Protein AF-A0A1U7VWC2-F1 (afdb_monomer)

InterPro domains:
  IPR002048 EF-hand domain [PF13202] (93-113)
  IPR002048 EF-hand domain [PS50222] (86-121)
  IPR002048 EF-hand domain [PS50222] (161-196)
  IPR011992 EF-hand domain pair [SSF47473] (73-235)
  IPR018247 EF-Hand 1, calcium-binding site [PS00018] (99-111)
  IPR039865 Serine/threonine-protein phosphatase 2A regulatory subunit B'' subunit gamma [PTHR12085] (68-259)

Organism: Nicotiana sylvestris (NCBI:txid4096)

Solvent-accessible surface area (backbone atoms only — not comparable to full-atom values): 16943 Å² total; per-residue (Å²): 134,83,81,75,85,73,76,78,65,89,74,91,74,65,84,92,74,69,75,89,79,77,92,75,80,82,84,83,82,88,77,78,84,82,66,78,86,63,95,61,88,83,90,66,90,72,84,86,79,83,81,73,76,91,70,66,86,71,93,70,92,78,81,81,84,75,89,74,78,89,66,98,67,53,75,66,59,43,63,69,31,67,88,32,68,65,34,51,48,52,55,51,51,52,51,58,70,40,29,80,84,68,78,74,42,35,43,70,76,33,57,48,55,48,81,82,40,40,53,24,68,71,45,57,56,25,43,48,69,74,64,35,64,76,73,94,76,65,100,60,94,72,63,52,35,40,66,70,52,49,49,55,50,53,51,22,66,77,34,24,77,40,72,67,16,35,53,57,51,45,58,38,63,24,82,79,73,73,70,45,36,38,71,68,49,52,53,59,40,34,51,49,25,49,52,51,38,46,74,72,70,51,78,92,76,63,66,69,57,56,50,51,50,50,47,68,59,39,59,37,93,44,92,73,40,43,35,66,67,30,32,68,70,42,79,44,32,27,58,55,51,30,38,43,34,20,37,61,41,31,48,55,62,74,46,39,71,59,54,55,50,62,72,66,56,74,82,77,86,126

Nearest PDB structures (foldseek):
  4i5n-assembly1_B  TM=8.932E-01  e=9.538E-12  Homo sapiens
  4i5k-assembly2_B  TM=8.973E-01  e=1.542E-11  Homo sapiens
  4i5l-assembly2_E  TM=8.912E-01  e=5.269E-11  Homo sapiens
  4mew-assembly1_A  TM=8.463E-01  e=4.256E-11  Homo sapiens
  5x9a-assembly1_B  TM=6.027E-01  e=4.064E-03  Ciona intestinalis

Radius of gyration: 23.2 Å; Cα contacts (8 Å, |Δi|>4): 234; chains: 1; bounding box: 50×66×68 Å

Secondary structure (DSSP, 8-state):
--------------GGG-----S-S-----S-GGGTTS------------TTGGG--S----------------HHHHHH-TTSHHHHHHHHHHHHHH-SS-SSSB-HHHHTTGGGGTB-HHHHHHHHHHTSPPPSS-------B-HHHHHHHHHHHHTTTSHHHHHHHHHHH-TTSSSEE-HHHHHHHHHHHHHHHHHTTPPP--HHHHHHHHHHHH--SBTTBEEHHHHHHSS-HHHHHHHHHBHHHHHHHHTHHHHHHHHHS-----

Structure (mmCIF, N/CA/C/O backbone):
data_AF-A0A1U7VWC2-F1
#
_entry.id   AF-A0A1U7VWC2-F1
#
loop_
_atom_site.group_PDB
_atom_site.id
_atom_site.type_symbol
_atom_site.label_atom_id
_atom_site.label_alt_id
_atom_site.label_comp_id
_atom_site.label_asym_id
_atom_site.label_entity_id
_atom_site.label_seq_id
_atom_site.pdbx_PDB_ins_code
_atom_site.Cartn_x
_atom_site.Cartn_y
_atom_site.Cartn_z
_atom_site.occupancy
_atom_site.B_iso_or_equiv
_atom_site.auth_seq_id
_atom_site.auth_comp_id
_atom_site.auth_asym_id
_atom_site.auth_atom_id
_atom_site.pdbx_PDB_model_num
ATOM 1 N N . MET A 1 1 ? -11.200 -17.958 -10.905 1.00 25.53 1 MET A N 1
ATOM 2 C CA . MET A 1 1 ? -12.122 -16.968 -11.490 1.00 25.53 1 MET A CA 1
ATOM 3 C C . MET A 1 1 ? -11.235 -15.997 -12.240 1.00 25.53 1 MET A C 1
ATOM 5 O O . MET A 1 1 ? -10.537 -15.218 -11.612 1.00 25.53 1 MET A O 1
ATOM 9 N N . THR A 1 2 ? -11.073 -16.219 -13.541 1.00 22.25 2 THR A N 1
ATOM 10 C CA . THR A 1 2 ? -10.153 -15.445 -14.381 1.00 22.25 2 THR A CA 1
ATOM 11 C C . THR A 1 2 ? -10.863 -14.146 -14.722 1.00 22.25 2 THR A C 1
ATOM 13 O O . THR A 1 2 ? -11.855 -14.181 -15.446 1.00 22.25 2 THR A O 1
ATOM 16 N N . PHE A 1 3 ? -10.419 -13.031 -14.153 1.00 23.12 3 PHE A N 1
ATOM 17 C CA . PHE A 1 3 ? -10.833 -11.728 -14.649 1.00 23.12 3 PHE A CA 1
ATOM 18 C C . PHE A 1 3 ? -10.146 -11.543 -16.001 1.00 23.12 3 PHE A C 1
ATOM 20 O O . PHE A 1 3 ? -8.923 -11.552 -16.091 1.00 23.12 3 PHE A O 1
ATOM 27 N N . PHE A 1 4 ? -10.944 -11.516 -17.064 1.00 24.11 4 PHE A N 1
ATOM 28 C CA . PHE A 1 4 ? -10.522 -10.932 -18.325 1.00 24.11 4 PHE A CA 1
ATOM 29 C C . PHE A 1 4 ? -10.750 -9.436 -18.166 1.00 24.11 4 PHE A C 1
ATOM 31 O O . PHE A 1 4 ? -11.906 -9.011 -18.135 1.00 24.11 4 PHE A O 1
ATOM 38 N N . VAL A 1 5 ? -9.688 -8.646 -18.049 1.00 29.06 5 VAL A N 1
ATOM 39 C CA . VAL A 1 5 ? -9.811 -7.215 -18.313 1.00 29.06 5 VAL A CA 1
ATOM 40 C C . VAL A 1 5 ? -9.870 -7.087 -19.834 1.00 29.06 5 VAL A C 1
ATOM 42 O O . VAL A 1 5 ? -8.867 -7.175 -20.536 1.00 29.06 5 VAL A O 1
ATOM 45 N N . PHE A 1 6 ? -11.088 -7.007 -20.367 1.00 28.22 6 PHE A N 1
ATOM 46 C CA . PHE A 1 6 ? -11.296 -6.519 -21.723 1.00 28.22 6 PHE A CA 1
ATOM 47 C C . PHE A 1 6 ? -11.046 -5.010 -21.673 1.00 28.22 6 PHE A C 1
ATOM 49 O O . PHE A 1 6 ? -11.808 -4.292 -21.031 1.00 28.22 6 PHE A O 1
ATOM 56 N N . LEU A 1 7 ? -9.989 -4.519 -22.325 1.00 31.53 7 LEU A N 1
ATOM 57 C CA . LEU A 1 7 ? -9.938 -3.104 -22.694 1.00 31.53 7 LEU A CA 1
ATOM 58 C C . LEU A 1 7 ? -10.989 -2.888 -23.792 1.00 31.53 7 LEU A C 1
ATOM 60 O O . LEU A 1 7 ? -10.718 -3.063 -24.981 1.00 31.53 7 LEU A O 1
ATOM 64 N N . ASP A 1 8 ? -12.214 -2.568 -23.387 1.00 29.11 8 ASP A N 1
ATOM 65 C CA . ASP A 1 8 ? -13.245 -2.085 -24.296 1.00 29.11 8 ASP A CA 1
ATOM 66 C C . ASP A 1 8 ? -12.924 -0.622 -24.638 1.00 29.11 8 ASP A C 1
ATOM 68 O O . ASP A 1 8 ? -13.235 0.300 -23.890 1.00 29.11 8 ASP A O 1
ATOM 72 N N . PHE A 1 9 ? -12.269 -0.398 -25.778 1.00 31.94 9 PHE A N 1
ATOM 73 C CA . PHE A 1 9 ? -12.155 0.940 -26.354 1.00 31.94 9 PHE A CA 1
ATOM 74 C C . PHE A 1 9 ? -13.504 1.343 -26.967 1.00 31.94 9 PHE A C 1
ATOM 76 O O . PHE A 1 9 ? -13.948 0.757 -27.956 1.00 31.94 9 PHE A O 1
ATOM 83 N N . LEU A 1 10 ? -14.142 2.378 -26.419 1.00 27.58 10 LEU A N 1
ATOM 84 C CA . LEU A 1 10 ? -15.214 3.104 -27.099 1.00 27.58 10 LEU A CA 1
ATOM 85 C C . LEU A 1 10 ? -14.578 4.054 -28.120 1.00 27.58 10 LEU A C 1
ATOM 87 O O . LEU A 1 10 ? -14.067 5.107 -27.762 1.00 27.58 10 LEU A O 1
ATOM 91 N N . ALA A 1 11 ? -14.613 3.688 -29.401 1.00 32.38 11 ALA A N 1
ATOM 92 C CA . ALA A 1 11 ? -14.311 4.610 -30.491 1.00 32.38 11 ALA A CA 1
ATOM 93 C C . ALA A 1 11 ? -15.549 4.760 -31.382 1.00 32.38 11 ALA A C 1
ATOM 95 O O . ALA A 1 11 ? -15.930 3.836 -32.103 1.00 32.38 11 ALA A O 1
ATOM 96 N N . VAL A 1 12 ? -16.184 5.932 -31.337 1.00 29.81 12 VAL A N 1
ATOM 97 C CA . VAL A 1 12 ? -17.193 6.337 -32.324 1.00 29.81 12 VAL A CA 1
ATOM 98 C C . VAL A 1 12 ? -16.435 6.823 -33.559 1.00 29.81 12 VAL A C 1
ATOM 100 O O . VAL A 1 12 ? -15.878 7.916 -33.556 1.00 29.81 12 VAL A O 1
ATOM 103 N N . VAL A 1 13 ? -16.365 6.004 -34.611 1.00 33.28 13 VAL A N 1
ATOM 104 C CA . VAL A 1 13 ? -15.739 6.399 -35.884 1.00 33.28 13 VAL A CA 1
ATOM 105 C C . VAL A 1 13 ? -16.836 6.846 -36.857 1.00 33.28 13 VAL A C 1
ATOM 107 O O . VAL A 1 13 ? -17.671 6.015 -37.216 1.00 33.28 13 VAL A O 1
ATOM 110 N N . PRO A 1 14 ? -16.872 8.120 -37.293 1.00 30.19 14 PRO A N 1
ATOM 111 C CA . PRO A 1 14 ? -17.765 8.546 -38.368 1.00 30.19 14 PRO A CA 1
ATOM 112 C C . PRO A 1 14 ? -17.380 7.863 -39.694 1.00 30.19 14 PRO A C 1
ATOM 114 O O . PRO A 1 14 ? -16.195 7.733 -40.017 1.00 30.19 14 PRO A O 1
ATOM 117 N N . ASP A 1 15 ? -18.395 7.407 -40.434 1.00 34.97 15 ASP A N 1
ATOM 118 C CA . ASP A 1 15 ? -18.310 6.520 -41.616 1.00 34.97 15 ASP A CA 1
ATOM 119 C C . ASP A 1 15 ? -17.365 7.054 -42.714 1.00 34.97 15 ASP A C 1
ATOM 121 O O . ASP A 1 15 ? -16.719 6.318 -43.459 1.00 34.97 15 ASP A O 1
ATOM 125 N N . ASP A 1 16 ? -17.236 8.370 -42.769 1.00 35.50 16 ASP A N 1
ATOM 126 C CA . ASP A 1 16 ? -16.501 9.170 -43.736 1.00 35.50 16 ASP A CA 1
ATOM 127 C C . ASP A 1 16 ? -14.987 9.286 -43.453 1.00 35.50 16 ASP A C 1
ATOM 129 O O . ASP A 1 16 ? -14.251 9.838 -44.274 1.00 35.50 16 ASP A O 1
ATOM 133 N N . LYS A 1 17 ? -14.484 8.713 -42.345 1.00 34.03 17 LYS A N 1
ATOM 134 C CA . LYS A 1 17 ? -13.044 8.670 -41.997 1.00 34.03 17 LYS A CA 1
ATOM 135 C C . LYS A 1 17 ? -12.428 7.261 -41.959 1.00 34.03 17 LYS A C 1
ATOM 137 O O . LYS A 1 17 ? -11.342 7.088 -41.402 1.00 34.03 17 LYS A O 1
ATOM 142 N N . LEU A 1 18 ? -13.065 6.253 -42.556 1.00 34.28 18 LEU A N 1
ATOM 143 C CA . LEU A 1 18 ? -12.494 4.903 -42.661 1.00 34.28 18 LEU A CA 1
ATOM 144 C C . LEU A 1 18 ? -11.504 4.798 -43.847 1.00 34.28 18 LEU A C 1
ATOM 146 O O . LEU A 1 18 ? -11.912 5.005 -44.989 1.00 34.28 18 LEU A O 1
ATOM 150 N N . PRO A 1 19 ? -10.214 4.461 -43.637 1.00 30.95 19 PRO A N 1
ATOM 151 C CA . PRO A 1 19 ? -9.279 4.229 -44.739 1.00 30.95 19 PRO A CA 1
ATOM 152 C C . PRO A 1 19 ? -9.541 2.882 -45.437 1.00 30.95 19 PRO A C 1
ATOM 154 O O . PRO A 1 19 ? -9.814 1.875 -44.781 1.00 30.95 19 PRO A O 1
ATOM 157 N N . GLU A 1 20 ? -9.416 2.843 -46.771 1.00 34.97 20 GLU A N 1
ATOM 158 C CA . GLU A 1 20 ? -9.511 1.605 -47.558 1.00 34.97 20 GLU A CA 1
ATOM 159 C C . GLU A 1 20 ? -8.421 0.604 -47.137 1.00 34.97 20 GLU A C 1
ATOM 161 O O . GLU A 1 20 ? -7.219 0.841 -47.276 1.00 34.97 20 GLU A O 1
ATOM 166 N N . ILE A 1 21 ? -8.848 -0.538 -46.593 1.00 34.94 21 ILE A N 1
ATOM 167 C CA . ILE A 1 21 ? -7.960 -1.556 -46.029 1.00 34.94 21 ILE A CA 1
ATOM 168 C C . ILE A 1 21 ? -7.370 -2.407 -47.160 1.00 34.94 21 ILE A C 1
ATOM 170 O O . ILE A 1 21 ? -8.039 -3.269 -47.733 1.00 34.94 21 ILE A O 1
ATOM 174 N N . GLY A 1 22 ? -6.078 -2.221 -47.429 1.00 26.89 22 GLY A N 1
ATOM 175 C CA . GLY A 1 22 ? -5.273 -3.132 -48.237 1.00 26.89 22 GLY A CA 1
ATOM 176 C C . GLY A 1 22 ? -5.064 -4.483 -47.540 1.00 26.89 22 GLY A C 1
ATOM 177 O O . GLY A 1 22 ? -4.247 -4.610 -46.635 1.00 26.89 22 GLY A O 1
ATOM 178 N N . SER A 1 23 ? -5.815 -5.489 -47.987 1.00 29.27 23 SER A N 1
ATOM 179 C CA . SER A 1 23 ? -5.562 -6.945 -48.058 1.00 29.27 23 SER A CA 1
ATOM 180 C C . SER A 1 23 ? -4.909 -7.747 -46.912 1.00 29.27 23 SER A C 1
ATOM 182 O O . SER A 1 23 ? -4.768 -8.958 -47.090 1.00 29.27 23 SER A O 1
ATOM 184 N N . ARG A 1 24 ? -4.508 -7.194 -45.757 1.00 29.67 24 ARG A N 1
ATOM 185 C CA . ARG A 1 24 ? -3.783 -7.995 -44.740 1.00 29.67 24 ARG A CA 1
ATOM 186 C C . ARG A 1 24 ? -4.249 -7.897 -43.288 1.00 29.67 24 ARG A C 1
ATOM 188 O O . ARG A 1 24 ? -3.814 -8.721 -42.491 1.00 29.67 24 ARG A O 1
ATOM 195 N N . ALA A 1 25 ? -5.209 -7.032 -42.967 1.00 27.25 25 ALA A N 1
ATOM 196 C CA . ALA A 1 25 ? -5.965 -7.124 -41.718 1.00 27.25 25 ALA A CA 1
ATOM 197 C C . ALA A 1 25 ? -7.224 -7.977 -41.950 1.00 27.25 25 ALA A C 1
ATOM 199 O O . ALA A 1 25 ? -8.083 -7.622 -42.760 1.00 27.25 25 ALA A O 1
ATOM 200 N N . ARG A 1 26 ? -7.349 -9.128 -41.276 1.00 27.38 26 ARG A N 1
ATOM 201 C CA . ARG A 1 26 ? -8.585 -9.922 -41.326 1.00 27.38 26 ARG A CA 1
ATOM 202 C C . ARG A 1 26 ? -9.572 -9.397 -40.288 1.00 27.38 26 ARG A C 1
ATOM 204 O O . ARG A 1 26 ? -9.406 -9.595 -39.093 1.00 27.38 26 ARG A O 1
ATOM 211 N N . ARG A 1 27 ? -10.626 -8.759 -40.792 1.00 29.69 27 ARG A N 1
ATOM 212 C CA . ARG A 1 27 ? -11.851 -8.395 -40.075 1.00 29.69 27 ARG A CA 1
ATOM 213 C C . ARG A 1 27 ? -12.489 -9.654 -39.472 1.00 29.69 27 ARG A C 1
ATOM 215 O O . ARG A 1 27 ? -12.919 -10.524 -40.223 1.00 29.69 27 ARG A O 1
ATOM 222 N N . VAL A 1 28 ? -12.601 -9.743 -38.148 1.00 30.31 28 VAL A N 1
ATOM 223 C CA . VAL A 1 28 ? -13.537 -10.674 -37.494 1.00 30.31 28 VAL A CA 1
ATOM 224 C C . VAL A 1 28 ? -14.650 -9.833 -36.881 1.00 30.31 28 VAL A C 1
ATOM 226 O O . VAL A 1 28 ? -14.564 -9.380 -35.748 1.00 30.31 28 VAL A O 1
ATOM 229 N N . VAL A 1 29 ? -15.682 -9.569 -37.683 1.00 31.86 29 VAL A N 1
ATOM 230 C CA . VAL A 1 29 ? -16.938 -8.970 -37.220 1.00 31.86 29 VAL A CA 1
ATOM 231 C C . VAL A 1 29 ? -17.911 -10.114 -36.974 1.00 31.86 29 VAL A C 1
ATOM 233 O O . VAL A 1 29 ? -18.283 -10.816 -37.912 1.00 31.86 29 VAL A O 1
ATOM 236 N N . THR A 1 30 ? -18.335 -10.307 -35.729 1.00 29.64 30 THR A N 1
ATOM 237 C CA . THR A 1 30 ? -19.485 -11.161 -35.405 1.00 29.64 30 THR A CA 1
ATOM 238 C C . THR A 1 30 ? -20.592 -10.287 -34.824 1.00 29.64 30 THR A C 1
ATOM 240 O O . THR A 1 30 ? -20.524 -9.905 -33.659 1.00 29.64 30 THR A O 1
ATOM 243 N N . GLY A 1 31 ? -21.592 -9.956 -35.646 1.00 30.09 31 GLY A N 1
ATOM 244 C CA . GLY A 1 31 ? -22.804 -9.223 -35.259 1.00 30.09 31 GLY A CA 1
ATOM 245 C C . GLY A 1 31 ? -23.700 -8.950 -36.476 1.00 30.09 31 GLY A C 1
ATOM 246 O O . GLY A 1 31 ? -23.194 -8.553 -37.521 1.00 30.09 31 GLY A O 1
ATOM 247 N N . SER A 1 32 ? -25.004 -9.234 -36.371 1.00 31.11 32 SER A N 1
ATOM 248 C CA . SER A 1 32 ? -25.973 -9.164 -37.485 1.00 31.11 32 SER A CA 1
ATOM 249 C C . SER A 1 32 ? -26.309 -7.710 -37.886 1.00 31.11 32 SER A C 1
ATOM 251 O O . SER A 1 32 ? -26.396 -6.866 -36.994 1.00 31.11 32 SER A O 1
ATOM 253 N N . PRO A 1 33 ? -26.551 -7.388 -39.177 1.00 35.38 33 PRO A N 1
ATOM 254 C CA . PRO A 1 33 ? -26.635 -6.008 -39.682 1.00 35.38 33 PRO A CA 1
ATOM 255 C C . PRO A 1 33 ? -27.922 -5.236 -39.333 1.00 35.38 33 PRO A C 1
ATOM 257 O O . PRO A 1 33 ? -28.063 -4.081 -39.726 1.00 35.38 33 PRO A O 1
ATOM 260 N N . GLU A 1 34 ? -28.892 -5.839 -38.644 1.00 34.62 34 GLU A N 1
ATOM 261 C CA . GLU A 1 34 ? -30.256 -5.283 -38.563 1.00 34.62 34 GLU A CA 1
ATOM 262 C C . GLU A 1 34 ? -30.477 -4.198 -37.492 1.00 34.62 34 GLU A C 1
ATOM 264 O O . GLU A 1 34 ? -31.549 -3.596 -37.443 1.00 34.62 34 GLU A O 1
ATOM 269 N N . SER A 1 35 ? -29.480 -3.868 -36.669 1.00 35.66 35 SER A N 1
ATOM 270 C CA . SER A 1 35 ? -29.650 -2.898 -35.569 1.00 35.66 35 SER A CA 1
ATOM 271 C C . SER A 1 35 ? -29.384 -1.431 -35.951 1.00 35.66 35 SER A C 1
ATOM 273 O O . SER A 1 35 ? -29.631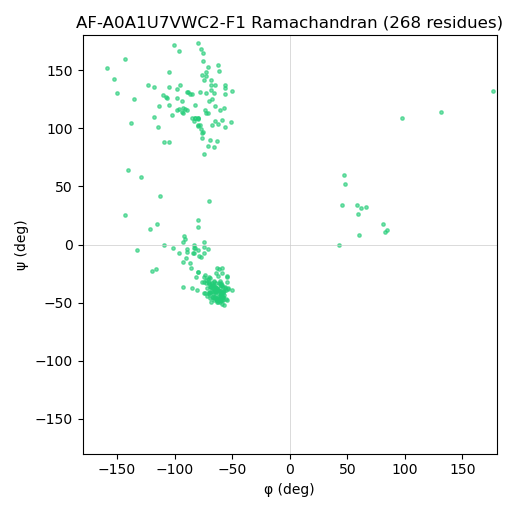 -0.537 -35.144 1.00 35.66 35 SER A O 1
ATOM 275 N N . ALA A 1 36 ? -28.907 -1.147 -37.168 1.00 34.28 36 ALA A N 1
ATOM 276 C CA . ALA A 1 36 ? -28.411 0.184 -37.552 1.00 34.28 36 ALA A CA 1
ATOM 277 C C . ALA A 1 36 ? -29.497 1.263 -37.783 1.00 34.28 36 ALA A C 1
ATOM 279 O O . ALA A 1 36 ? -29.172 2.434 -37.945 1.00 34.28 36 ALA A O 1
ATOM 280 N N . ALA A 1 37 ? -30.791 0.921 -37.778 1.00 31.70 37 ALA A N 1
ATOM 281 C CA . ALA A 1 37 ? -31.858 1.864 -38.148 1.00 31.70 37 ALA A CA 1
ATOM 282 C C . ALA A 1 37 ? -32.484 2.659 -36.980 1.00 31.70 37 ALA A C 1
ATOM 284 O O . ALA A 1 37 ? -33.434 3.411 -37.198 1.00 31.70 37 ALA A O 1
ATOM 285 N N . ARG A 1 38 ? -32.014 2.505 -35.735 1.00 30.02 38 ARG A N 1
ATOM 286 C CA . ARG A 1 38 ? -32.600 3.199 -34.569 1.00 30.02 38 ARG A CA 1
ATOM 287 C C . ARG A 1 38 ? -31.548 3.696 -33.580 1.00 30.02 38 ARG A C 1
ATOM 289 O O . ARG A 1 38 ? -31.522 3.223 -32.454 1.00 30.02 38 ARG A O 1
ATOM 296 N N . GLY A 1 39 ? -30.699 4.637 -34.003 1.00 29.72 39 GLY A N 1
ATOM 297 C CA . GLY A 1 39 ? -29.957 5.548 -33.110 1.00 29.72 39 GLY A CA 1
ATOM 298 C C . GLY A 1 39 ? -29.283 4.919 -31.880 1.00 29.72 39 GLY A C 1
ATOM 299 O O . GLY A 1 39 ? -29.264 5.539 -30.822 1.00 29.72 39 GLY A O 1
ATOM 300 N N . GLY A 1 40 ? -28.794 3.684 -31.995 1.00 25.75 40 GLY A N 1
ATOM 301 C CA . GLY A 1 40 ? -28.198 2.925 -30.902 1.00 25.75 40 GLY A CA 1
ATOM 302 C C . GLY A 1 40 ? -26.685 2.876 -31.047 1.00 25.75 40 GLY A C 1
ATOM 303 O O . GLY A 1 40 ? -26.176 2.637 -32.141 1.00 25.75 40 GLY A O 1
ATOM 304 N N . CYS A 1 41 ? -25.988 3.101 -29.935 1.00 27.55 41 CYS A N 1
ATOM 305 C CA . CYS A 1 41 ? -24.538 2.996 -29.812 1.00 27.55 41 CYS A CA 1
ATOM 306 C C . CYS A 1 41 ? -24.032 1.650 -30.369 1.00 27.55 41 CYS A C 1
ATOM 308 O O . CYS A 1 41 ? -24.588 0.594 -30.054 1.00 27.55 41 CYS A O 1
ATOM 310 N N . PHE A 1 42 ? -22.996 1.684 -31.209 1.00 28.98 42 PHE A N 1
ATOM 311 C CA . PHE A 1 42 ? -22.371 0.487 -31.771 1.00 28.98 42 PHE A CA 1
ATOM 312 C C . PHE A 1 42 ? -21.304 -0.029 -30.798 1.00 28.98 42 PHE A C 1
ATOM 314 O O . PHE A 1 42 ? -20.436 0.730 -30.379 1.00 28.98 42 PHE A O 1
ATOM 321 N N . VAL A 1 43 ? -21.343 -1.319 -30.457 1.00 29.81 43 VAL A N 1
ATOM 322 C CA . VAL A 1 43 ? -20.309 -1.967 -29.633 1.00 29.81 43 VAL A CA 1
ATOM 323 C C . VAL A 1 43 ? -19.405 -2.772 -30.562 1.00 29.81 43 VAL A C 1
ATOM 325 O O . VAL A 1 43 ? -19.842 -3.758 -31.157 1.00 29.81 43 VAL A O 1
ATOM 328 N N . GLY A 1 44 ? -18.156 -2.338 -30.726 1.00 28.91 44 GLY A N 1
ATOM 329 C CA . GLY A 1 44 ? -17.146 -3.019 -31.538 1.00 28.91 44 GLY A CA 1
ATOM 330 C C . GLY A 1 44 ? -15.903 -3.346 -30.716 1.00 28.91 44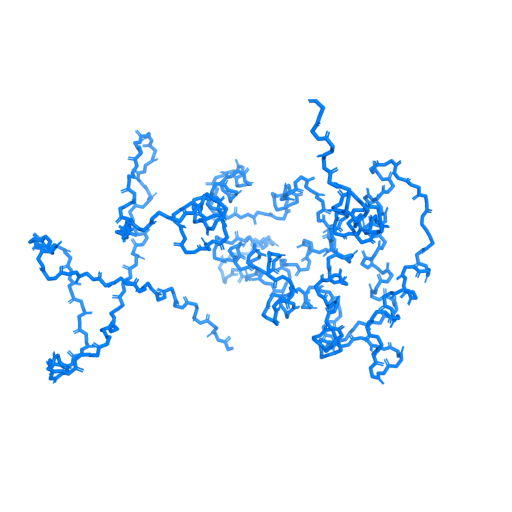 GLY A C 1
ATOM 331 O O . GLY A 1 44 ? -15.441 -2.514 -29.948 1.00 28.91 44 GLY A O 1
ATOM 332 N N . LYS A 1 45 ? -15.356 -4.557 -30.884 1.00 29.31 45 LYS A N 1
ATOM 333 C CA . LYS A 1 45 ? -14.098 -4.990 -30.254 1.00 29.31 45 LYS A CA 1
ATOM 334 C C . LYS A 1 45 ? -12.904 -4.617 -31.130 1.00 29.31 45 LYS A C 1
ATOM 336 O O . LYS A 1 45 ? -12.894 -4.967 -32.311 1.00 29.31 45 LYS A O 1
ATOM 341 N N . ILE A 1 46 ? -11.879 -4.002 -30.542 1.00 34.19 46 ILE A N 1
ATOM 342 C CA . ILE A 1 46 ? -10.547 -3.872 -31.146 1.00 34.19 46 ILE A CA 1
ATOM 343 C C . ILE A 1 46 ? -9.584 -4.757 -30.349 1.00 34.19 46 ILE A C 1
ATOM 345 O O . ILE A 1 46 ? -9.530 -4.682 -29.127 1.00 34.19 46 ILE A O 1
ATOM 349 N N . SER A 1 47 ? -8.834 -5.612 -31.044 1.00 27.47 47 SER A N 1
ATOM 350 C CA . SER A 1 47 ? -7.734 -6.389 -30.466 1.00 27.47 47 SER A CA 1
ATOM 351 C C . SER A 1 47 ? -6.412 -5.810 -30.951 1.00 27.47 47 SER A C 1
ATOM 353 O O . SER A 1 47 ? -6.212 -5.682 -32.158 1.00 27.47 47 SER A O 1
ATOM 355 N N . VAL A 1 48 ? -5.516 -5.475 -30.021 1.00 32.78 48 VAL A N 1
ATOM 356 C CA . VAL A 1 48 ? -4.132 -5.094 -30.332 1.00 32.78 48 VAL A CA 1
ATOM 357 C C . VAL A 1 48 ? -3.274 -6.354 -30.243 1.00 32.78 48 VAL A C 1
ATOM 359 O O . VAL A 1 48 ? -3.157 -6.964 -29.181 1.00 32.78 48 VAL A O 1
ATOM 362 N N . GLU A 1 49 ? -2.731 -6.791 -31.378 1.00 26.66 49 GLU A N 1
ATOM 363 C CA . GLU A 1 49 ? -1.889 -7.986 -31.468 1.00 26.66 49 GLU A CA 1
ATOM 364 C C . GLU A 1 49 ? -0.410 -7.586 -31.309 1.00 26.66 49 GLU A C 1
ATOM 366 O O . GLU A 1 49 ? 0.160 -6.886 -32.141 1.00 26.66 49 GLU A O 1
ATOM 371 N N . TRP A 1 50 ? 0.213 -8.024 -30.213 1.00 35.97 50 TRP A N 1
ATOM 372 C CA . TRP A 1 50 ? 1.551 -7.619 -29.749 1.00 35.97 50 TRP A CA 1
ATOM 373 C C . TRP A 1 50 ? 2.731 -8.309 -30.467 1.00 35.97 50 TRP A C 1
ATOM 375 O O . TRP A 1 50 ? 3.841 -8.379 -29.937 1.00 35.97 50 TRP A O 1
ATOM 385 N N . SER A 1 51 ? 2.540 -8.858 -31.671 1.00 28.31 51 SER A N 1
ATOM 386 C CA . SER A 1 51 ? 3.590 -9.633 -32.354 1.00 28.31 51 SER A CA 1
ATOM 387 C C . SER A 1 51 ? 4.674 -8.799 -33.054 1.00 28.31 51 SER A C 1
ATOM 389 O O . SER A 1 51 ? 5.637 -9.380 -33.551 1.00 28.31 51 SER A O 1
ATOM 391 N N . GLU A 1 52 ? 4.575 -7.467 -33.094 1.00 33.88 52 GLU A N 1
ATOM 392 C CA . GLU A 1 52 ? 5.489 -6.626 -33.893 1.00 33.88 52 GLU A CA 1
ATOM 393 C C . GLU A 1 52 ? 6.617 -5.931 -33.103 1.00 33.88 52 GLU A C 1
ATOM 395 O O . GLU A 1 52 ? 7.505 -5.343 -33.715 1.00 33.88 52 GLU A O 1
ATOM 400 N N . PHE A 1 53 ? 6.689 -6.060 -31.770 1.00 32.34 53 PHE A N 1
ATOM 401 C CA . PHE A 1 53 ? 7.712 -5.353 -30.971 1.00 32.34 53 PHE A CA 1
ATOM 402 C C . PHE A 1 53 ? 9.034 -6.117 -30.742 1.00 32.34 53 PHE A C 1
ATOM 404 O O . PHE A 1 53 ? 9.936 -5.616 -30.079 1.00 32.34 53 PHE A O 1
ATOM 411 N N . ARG A 1 54 ? 9.232 -7.304 -31.338 1.00 32.41 54 ARG A N 1
ATOM 412 C CA . ARG A 1 54 ? 10.531 -8.024 -31.282 1.00 32.41 54 ARG A CA 1
ATOM 413 C C . ARG A 1 54 ? 11.588 -7.497 -32.268 1.00 32.41 54 ARG A C 1
ATOM 415 O O . ARG A 1 54 ? 12.568 -8.187 -32.537 1.00 32.41 54 ARG A O 1
ATOM 422 N N . GLY A 1 55 ? 11.394 -6.309 -32.840 1.00 29.64 55 GLY A N 1
ATOM 423 C CA . GLY A 1 55 ? 12.159 -5.858 -34.005 1.00 29.64 55 GLY A CA 1
ATOM 424 C C . GLY A 1 55 ? 12.518 -4.378 -34.055 1.00 29.64 55 GLY A C 1
ATOM 425 O O . GLY A 1 55 ? 12.709 -3.877 -35.156 1.00 29.64 55 GLY A O 1
ATOM 426 N N . LEU A 1 56 ? 12.617 -3.672 -32.925 1.00 32.44 56 LEU A N 1
ATOM 427 C CA . LEU A 1 56 ? 13.060 -2.269 -32.906 1.00 32.44 56 LEU A CA 1
ATOM 428 C C . LEU A 1 56 ? 14.182 -2.045 -31.884 1.00 32.44 56 LEU A C 1
ATOM 430 O O . LEU A 1 56 ? 14.116 -1.197 -31.003 1.00 32.44 56 LEU A O 1
ATOM 434 N N . SER A 1 57 ? 15.271 -2.795 -32.060 1.00 34.41 57 SER A N 1
ATOM 435 C CA . SER A 1 57 ? 16.587 -2.182 -31.889 1.00 34.41 57 SER A CA 1
ATOM 436 C C . SER A 1 57 ? 16.745 -1.188 -33.041 1.00 34.41 57 SER A C 1
ATOM 438 O O . SER A 1 57 ? 16.603 -1.576 -34.201 1.00 34.41 57 SER A O 1
ATOM 440 N N . ASN A 1 58 ? 17.038 0.067 -32.701 1.00 28.00 58 ASN A N 1
ATOM 441 C CA . ASN A 1 58 ? 17.230 1.240 -33.565 1.00 28.00 58 ASN A CA 1
ATOM 442 C C . ASN A 1 58 ? 15.991 2.134 -33.681 1.00 28.00 58 ASN A C 1
ATOM 444 O O . ASN A 1 58 ? 14.980 1.789 -34.288 1.00 28.00 58 ASN A O 1
ATOM 448 N N . GLY A 1 59 ? 16.115 3.303 -33.051 1.00 37.69 59 GLY A N 1
ATOM 449 C CA . GLY A 1 59 ? 15.035 4.240 -32.805 1.00 37.69 59 GLY A CA 1
ATOM 450 C C . GLY A 1 59 ? 14.295 4.700 -34.051 1.00 37.69 59 GLY A C 1
ATOM 451 O O . GLY A 1 59 ? 14.902 5.124 -35.027 1.00 37.69 59 GLY A O 1
ATOM 452 N N . VAL A 1 60 ? 12.969 4.700 -33.941 1.00 29.12 60 VAL A N 1
ATOM 453 C CA . VAL A 1 60 ? 12.047 5.608 -34.622 1.00 29.12 60 VAL A CA 1
ATOM 454 C C . VAL A 1 60 ? 10.838 5.757 -33.696 1.00 29.12 60 VAL A C 1
ATOM 456 O O . VAL A 1 60 ? 10.295 4.761 -33.225 1.00 29.12 60 VAL A O 1
ATOM 459 N N . HIS A 1 61 ? 10.421 6.996 -33.426 1.00 34.56 61 HIS A N 1
ATOM 460 C CA . HIS A 1 61 ? 9.142 7.312 -32.789 1.00 34.56 61 HIS A CA 1
ATOM 461 C C . HIS A 1 61 ? 7.980 6.696 -33.589 1.00 34.56 61 HIS A C 1
ATOM 463 O O . HIS A 1 61 ? 7.575 7.226 -34.626 1.00 34.56 61 HIS A O 1
ATOM 469 N N . GLY A 1 62 ? 7.443 5.572 -33.117 1.00 28.34 62 GLY A N 1
ATOM 470 C CA . GLY A 1 62 ? 6.203 4.996 -33.627 1.00 28.34 62 GLY A CA 1
ATOM 471 C C . GLY A 1 62 ? 5.010 5.732 -33.026 1.00 28.34 62 GLY A C 1
ATOM 472 O O . GLY A 1 62 ? 4.661 5.500 -31.876 1.00 28.34 62 GLY A O 1
ATOM 473 N N . LYS A 1 63 ? 4.391 6.637 -33.793 1.00 29.84 63 LYS A N 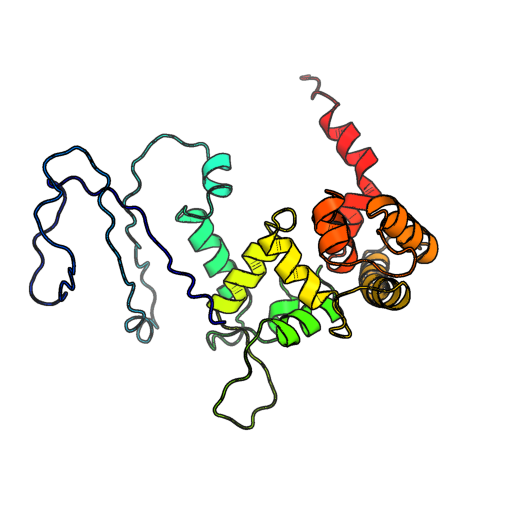1
ATOM 474 C CA . LYS A 1 63 ? 3.144 7.315 -33.408 1.00 29.84 63 LYS A CA 1
ATOM 475 C C . LYS A 1 63 ? 2.001 6.299 -33.313 1.00 29.84 63 LYS A C 1
ATOM 477 O O . LYS A 1 63 ? 1.477 5.869 -34.341 1.00 29.84 63 LYS A O 1
ATOM 482 N N . LEU A 1 64 ? 1.584 5.975 -32.091 1.00 32.59 64 LEU A N 1
ATOM 483 C CA . LEU A 1 64 ? 0.257 5.425 -31.825 1.00 32.59 64 LEU A CA 1
ATOM 484 C C . LEU A 1 64 ? -0.765 6.515 -32.187 1.00 32.59 64 LEU A C 1
ATOM 486 O O . LEU A 1 64 ? -0.701 7.621 -31.657 1.00 32.59 64 LEU A O 1
ATOM 490 N N . LYS A 1 65 ? -1.662 6.252 -33.142 1.00 28.39 65 LYS A N 1
ATOM 491 C CA . LYS A 1 65 ? -2.700 7.210 -33.548 1.00 28.39 65 LYS A CA 1
ATOM 492 C C . LYS A 1 65 ? -4.040 6.753 -32.981 1.00 28.39 65 LYS A C 1
ATOM 494 O O . LYS A 1 65 ? -4.763 6.004 -33.633 1.00 28.39 65 LYS A O 1
ATOM 499 N N . ILE A 1 66 ? -4.331 7.180 -31.756 1.00 38.06 66 ILE A N 1
ATOM 500 C CA . ILE A 1 66 ? -5.666 7.094 -31.161 1.00 38.06 66 ILE A CA 1
ATOM 501 C C . ILE A 1 66 ? -6.428 8.341 -31.633 1.00 38.06 66 ILE A C 1
ATOM 503 O O . ILE A 1 66 ? -5.883 9.442 -31.632 1.00 38.06 66 ILE A O 1
ATOM 507 N N . LEU A 1 67 ? -7.637 8.156 -32.167 1.00 33.09 67 LEU A N 1
ATOM 508 C CA . LEU A 1 67 ? -8.489 9.251 -32.638 1.00 33.09 67 LEU A CA 1
ATOM 509 C C . LEU A 1 67 ? -9.105 9.949 -31.421 1.00 33.09 67 LEU A C 1
ATOM 511 O O . LEU A 1 67 ? -10.160 9.539 -30.947 1.00 33.09 67 LEU A O 1
ATOM 515 N N . GLU A 1 68 ? -8.441 10.987 -30.923 1.00 38.62 68 GLU A N 1
ATOM 516 C CA . GLU A 1 68 ? -9.047 11.936 -29.992 1.00 38.62 68 GLU A CA 1
ATOM 517 C C . GLU A 1 68 ? -10.044 12.812 -30.760 1.00 38.62 68 GLU A C 1
ATOM 519 O O . GLU A 1 68 ? -9.755 13.328 -31.844 1.00 38.62 68 GLU A O 1
ATOM 524 N N . THR A 1 69 ? -11.257 12.932 -30.226 1.00 35.91 69 THR A N 1
ATOM 525 C CA . THR A 1 69 ? -12.145 14.028 -30.611 1.00 35.91 69 THR A CA 1
ATOM 526 C C . THR A 1 69 ? -11.685 15.200 -29.758 1.00 35.91 69 THR A C 1
ATOM 528 O O . THR A 1 69 ? -11.816 15.135 -28.542 1.00 35.91 69 THR A O 1
ATOM 531 N N . GLU A 1 70 ? -11.047 16.192 -30.381 1.00 39.75 70 GLU A N 1
ATOM 532 C CA . GLU A 1 70 ? -10.539 17.398 -29.718 1.00 39.75 70 GLU A CA 1
ATOM 533 C C . GLU A 1 70 ? -11.718 18.226 -29.174 1.00 39.75 70 GLU A C 1
ATOM 535 O O . GLU A 1 70 ? -12.217 19.138 -29.832 1.00 39.75 70 GLU A O 1
ATOM 540 N N . GLU A 1 71 ? -12.201 17.883 -27.984 1.00 42.12 71 GLU A N 1
ATOM 541 C CA . GLU A 1 71 ? -12.806 18.859 -27.081 1.00 42.12 71 GLU A CA 1
ATOM 542 C C . GLU A 1 71 ? -11.665 19.413 -26.213 1.00 42.12 71 GLU A C 1
ATOM 544 O O . GLU A 1 71 ? -10.836 18.645 -25.728 1.00 42.12 71 GLU A O 1
ATOM 549 N N . GLU A 1 72 ? -11.558 20.741 -26.078 1.00 39.75 72 GLU A N 1
ATOM 550 C CA . GLU A 1 72 ? -10.574 21.394 -25.199 1.00 39.75 72 GLU A CA 1
ATOM 551 C C . GLU A 1 72 ? -10.853 21.000 -23.738 1.00 39.75 72 GLU A C 1
ATOM 553 O O . GLU A 1 72 ? -11.618 21.660 -23.039 1.00 39.75 72 GLU A O 1
ATOM 558 N N . VAL A 1 73 ? -10.252 19.901 -23.285 1.00 45.47 73 VAL A N 1
ATOM 559 C CA . VAL A 1 73 ? -10.156 19.517 -21.870 1.00 45.47 73 VAL A CA 1
ATOM 560 C C . VAL A 1 73 ? -8.823 19.996 -21.314 1.00 45.47 73 VAL A C 1
ATOM 562 O O . VAL A 1 73 ? -7.792 19.876 -21.981 1.00 45.47 73 VAL A O 1
ATOM 565 N N . THR A 1 74 ? -8.847 20.555 -20.105 1.00 45.44 74 THR A N 1
ATOM 566 C CA . THR A 1 74 ? -7.669 21.127 -19.439 1.00 45.44 74 THR A CA 1
ATOM 567 C C . THR A 1 74 ? -6.592 20.064 -19.180 1.00 45.44 74 THR A C 1
ATOM 569 O O . THR A 1 74 ? -6.901 18.879 -19.046 1.00 45.44 74 THR A O 1
ATOM 572 N N . ASP A 1 75 ? -5.319 20.467 -19.078 1.00 48.78 75 ASP A N 1
ATOM 573 C CA . ASP A 1 75 ? -4.190 19.547 -18.828 1.00 48.78 75 ASP A CA 1
ATOM 574 C C . ASP A 1 75 ? -4.394 18.688 -17.560 1.00 48.78 75 ASP A C 1
ATOM 576 O O . ASP A 1 75 ? -4.001 17.523 -17.512 1.00 48.78 75 ASP A O 1
ATOM 580 N N . THR A 1 76 ? -5.074 19.244 -16.555 1.00 45.47 76 THR A N 1
ATOM 581 C CA . THR A 1 76 ? -5.523 18.561 -15.331 1.00 45.47 76 THR A CA 1
ATOM 582 C C . THR A 1 76 ? -6.533 17.447 -15.608 1.00 45.47 76 THR A C 1
ATOM 584 O O . THR A 1 76 ? -6.352 16.324 -15.148 1.00 45.47 76 THR A O 1
ATOM 587 N N . GLU A 1 77 ? -7.557 17.707 -16.420 1.00 46.44 77 GLU A N 1
ATOM 588 C CA . GLU A 1 77 ? -8.598 16.722 -16.750 1.00 46.44 77 GLU A CA 1
ATOM 589 C C . GLU A 1 77 ? -8.059 15.601 -17.657 1.00 46.44 77 GLU A C 1
ATOM 591 O O . GLU A 1 77 ? -8.505 14.454 -17.583 1.00 46.44 77 GLU A O 1
ATOM 596 N N . GLN A 1 78 ? -7.058 15.895 -18.493 1.00 41.34 78 GLN A N 1
ATOM 597 C CA . GLN A 1 78 ? -6.367 14.883 -19.301 1.00 41.34 78 GLN A CA 1
ATOM 598 C C . GLN A 1 78 ? -5.440 13.982 -18.474 1.00 41.34 78 GLN A C 1
ATOM 600 O O . GLN A 1 78 ? -5.289 12.801 -18.810 1.00 41.34 78 GLN A O 1
ATOM 605 N N . ALA A 1 79 ? -4.832 14.522 -17.412 1.00 45.97 79 ALA A N 1
ATOM 606 C CA . ALA A 1 79 ? -4.005 13.770 -16.470 1.00 45.97 79 ALA A CA 1
ATOM 607 C C . ALA A 1 79 ? -4.839 12.861 -15.550 1.00 45.97 79 ALA A C 1
ATOM 609 O O . ALA A 1 79 ? -4.377 11.784 -15.178 1.00 45.97 79 ALA A O 1
ATOM 610 N N . GLU A 1 80 ? -6.074 13.256 -15.231 1.00 53.19 80 GLU A N 1
ATOM 611 C CA . GLU A 1 80 ? -7.030 12.434 -14.475 1.00 53.19 80 GLU A CA 1
ATOM 612 C C . GLU A 1 80 ? -7.732 11.380 -15.346 1.00 53.19 80 GLU A C 1
ATOM 614 O O . GLU A 1 80 ? -8.180 10.340 -14.855 1.00 53.19 80 GLU A O 1
ATOM 619 N N . ASN A 1 81 ? -7.810 11.600 -16.662 1.00 63.38 81 ASN A N 1
ATOM 620 C CA . ASN A 1 81 ? -8.369 10.620 -17.580 1.00 63.38 81 ASN A CA 1
ATOM 621 C C . ASN A 1 81 ? -7.369 9.486 -17.851 1.00 63.38 81 ASN A C 1
ATOM 623 O O . ASN A 1 81 ? -6.492 9.585 -18.710 1.00 63.38 81 ASN A O 1
ATOM 627 N N . TRP A 1 82 ? -7.545 8.356 -17.171 1.00 65.38 82 TRP A N 1
ATOM 628 C CA . TRP A 1 82 ? -6.723 7.159 -17.372 1.00 65.38 82 TRP A CA 1
ATOM 629 C C . TRP A 1 82 ? -6.751 6.610 -18.811 1.00 65.38 82 TRP A C 1
ATOM 631 O O . TRP A 1 82 ? -5.809 5.952 -19.250 1.00 65.38 82 TRP A O 1
ATOM 641 N N . PHE A 1 83 ? -7.813 6.894 -19.570 1.00 64.00 83 PHE A N 1
ATOM 642 C CA . PHE A 1 83 ? -7.941 6.478 -20.969 1.00 64.00 83 PHE A CA 1
ATOM 643 C C . PHE A 1 83 ? -7.235 7.423 -21.951 1.00 64.00 83 PHE A C 1
ATOM 645 O O . PHE A 1 83 ? -7.267 7.171 -23.158 1.00 64.00 83 PHE A O 1
ATOM 652 N N . SER A 1 84 ? -6.611 8.500 -21.464 1.00 69.19 84 SER A N 1
ATOM 653 C CA . SER A 1 84 ? -5.833 9.408 -22.301 1.00 69.19 84 SER A CA 1
ATOM 654 C C . SER A 1 84 ? -4.530 8.756 -22.763 1.00 69.19 84 SER A C 1
ATOM 656 O O . SER A 1 84 ? -3.952 7.887 -22.098 1.00 69.19 84 SER A O 1
ATOM 658 N N . LEU A 1 85 ? -4.033 9.207 -23.917 1.00 68.31 85 LEU A N 1
ATOM 659 C CA . LEU A 1 85 ? -2.715 8.803 -24.398 1.00 68.31 85 LEU A CA 1
ATOM 660 C C . LEU A 1 85 ? -1.621 9.166 -23.381 1.00 68.31 85 LEU A C 1
ATOM 662 O O . LEU A 1 85 ? -0.690 8.388 -23.184 1.00 68.31 85 LEU A O 1
ATOM 666 N N . THR A 1 86 ? -1.765 10.310 -22.712 1.00 75.06 86 THR A N 1
ATOM 667 C CA . THR A 1 86 ? -0.836 10.807 -21.691 1.00 75.06 86 THR A CA 1
ATOM 668 C C . THR A 1 86 ? -0.737 9.853 -20.503 1.00 75.06 86 THR A C 1
ATOM 670 O O . THR A 1 86 ? 0.369 9.488 -20.102 1.00 75.06 86 THR A O 1
ATOM 673 N N . SER A 1 87 ? -1.872 9.382 -19.982 1.00 73.50 87 SER A N 1
ATOM 674 C CA . SER A 1 87 ? -1.915 8.405 -18.888 1.00 73.50 87 SER A CA 1
ATOM 675 C C . SER A 1 87 ? -1.285 7.076 -19.296 1.00 73.50 87 SER A C 1
ATOM 677 O O . SER A 1 87 ? -0.410 6.566 -18.596 1.00 73.50 87 SER A O 1
ATOM 679 N N . ALA A 1 88 ? -1.652 6.555 -20.472 1.00 77.00 88 ALA A N 1
ATOM 680 C CA . ALA A 1 88 ? -1.078 5.322 -21.007 1.00 77.00 88 ALA A CA 1
ATOM 681 C C . ALA A 1 88 ? 0.447 5.424 -21.193 1.00 77.00 88 ALA A C 1
ATOM 683 O O . ALA A 1 88 ? 1.182 4.498 -20.846 1.00 77.00 88 ALA A O 1
ATOM 684 N N . GLN A 1 89 ? 0.932 6.554 -21.712 1.00 78.94 89 GLN A N 1
ATOM 685 C CA . GLN A 1 89 ? 2.357 6.790 -21.911 1.00 78.94 89 GLN A CA 1
ATOM 686 C C . GLN A 1 89 ? 3.107 6.894 -20.579 1.00 78.94 89 GLN A C 1
ATOM 688 O O . GLN A 1 89 ? 4.141 6.248 -20.430 1.00 78.94 89 GLN A O 1
ATOM 693 N N . ARG A 1 90 ? 2.554 7.602 -19.585 1.00 87.25 90 ARG A N 1
ATOM 694 C CA . ARG A 1 90 ? 3.145 7.711 -18.242 1.00 87.25 90 ARG A CA 1
ATOM 695 C C . ARG A 1 90 ? 3.403 6.340 -17.618 1.00 87.25 90 ARG A C 1
ATOM 697 O O . ARG A 1 90 ? 4.500 6.098 -17.128 1.00 87.25 90 ARG A O 1
ATOM 704 N N . ILE A 1 91 ? 2.424 5.436 -17.650 1.00 84.56 91 ILE A N 1
ATOM 705 C CA . ILE A 1 91 ? 2.554 4.103 -17.035 1.00 84.56 91 ILE A CA 1
ATOM 706 C C . ILE A 1 91 ? 3.607 3.261 -17.766 1.00 84.56 91 ILE A C 1
ATOM 708 O O . ILE A 1 91 ? 4.403 2.572 -17.128 1.00 84.56 91 ILE A O 1
ATOM 712 N N . CYS A 1 92 ? 3.635 3.330 -19.100 1.00 85.38 92 CYS A N 1
ATOM 713 C CA . CYS A 1 92 ? 4.660 2.670 -19.908 1.00 85.38 92 CYS A CA 1
ATOM 714 C C . CYS A 1 92 ? 6.061 3.191 -19.573 1.00 85.38 92 CYS A C 1
ATOM 716 O O . CYS A 1 92 ? 6.969 2.395 -19.344 1.00 85.38 92 CYS A O 1
ATOM 718 N N . ASP A 1 93 ? 6.228 4.511 -19.501 1.00 86.62 93 ASP A N 1
ATOM 719 C CA . ASP A 1 93 ? 7.505 5.143 -19.176 1.00 86.62 93 ASP A CA 1
ATOM 720 C C . ASP A 1 93 ? 7.961 4.763 -17.758 1.00 86.62 93 ASP A C 1
ATOM 722 O O . ASP A 1 93 ? 9.136 4.463 -17.552 1.00 86.62 93 ASP A O 1
ATOM 726 N N . MET A 1 94 ? 7.033 4.681 -16.797 1.00 92.69 94 MET A N 1
ATOM 727 C CA . MET A 1 94 ? 7.317 4.191 -15.443 1.00 92.69 94 MET A CA 1
ATOM 728 C C . MET A 1 94 ? 7.810 2.740 -15.449 1.00 92.69 94 MET A C 1
ATOM 730 O O . MET A 1 94 ? 8.817 2.443 -14.812 1.00 92.69 94 MET A O 1
ATOM 734 N N . PHE A 1 95 ? 7.143 1.840 -16.177 1.00 91.12 95 PHE A N 1
ATOM 735 C CA . PHE A 1 95 ? 7.565 0.440 -16.274 1.00 91.12 95 PHE A CA 1
ATOM 736 C C . PHE A 1 95 ? 8.961 0.313 -16.895 1.00 91.12 95 PHE A C 1
ATOM 738 O O . PHE A 1 95 ? 9.831 -0.349 -16.337 1.00 91.12 95 PHE A O 1
ATOM 745 N N . LEU A 1 96 ? 9.199 0.997 -18.018 1.00 90.44 96 LEU A N 1
ATOM 746 C CA . LEU A 1 96 ? 10.486 0.972 -18.718 1.00 90.44 96 LEU A CA 1
ATOM 747 C C . LEU A 1 96 ? 11.619 1.599 -17.898 1.00 90.44 96 LEU A C 1
ATOM 749 O O . LEU A 1 96 ? 12.768 1.190 -18.028 1.00 90.44 96 LEU A O 1
ATOM 753 N N . ALA A 1 97 ? 11.317 2.590 -17.058 1.00 94.06 97 ALA A N 1
ATOM 754 C CA . ALA A 1 97 ? 12.301 3.173 -16.154 1.00 94.06 97 ALA A CA 1
ATOM 755 C C . ALA A 1 97 ? 12.710 2.208 -15.028 1.00 94.06 97 ALA A C 1
ATOM 757 O O . ALA A 1 97 ? 13.830 2.317 -14.518 1.00 94.06 97 ALA A O 1
ATOM 758 N N . LEU A 1 98 ? 11.819 1.293 -14.633 1.00 95.94 98 LEU A N 1
ATOM 759 C CA . LEU A 1 98 ? 12.070 0.290 -13.599 1.00 95.94 98 LEU A CA 1
ATOM 760 C C . LEU A 1 98 ? 12.772 -0.958 -14.155 1.00 95.94 98 LEU A C 1
ATOM 762 O O . LEU A 1 98 ? 13.654 -1.466 -13.475 1.00 95.94 98 LEU A O 1
ATOM 766 N N . ASP A 1 99 ? 12.438 -1.409 -15.370 1.00 92.19 99 ASP A N 1
ATOM 767 C CA . ASP A 1 99 ? 13.038 -2.578 -16.047 1.00 92.19 99 ASP A CA 1
ATOM 768 C C . ASP A 1 99 ? 14.485 -2.280 -16.497 1.00 92.19 99 ASP A C 1
ATOM 770 O O . ASP A 1 99 ? 14.745 -1.837 -17.621 1.00 92.19 99 ASP A O 1
ATOM 774 N N . LYS A 1 100 ? 15.454 -2.460 -15.589 1.00 91.44 100 LYS A N 1
ATOM 775 C CA . LYS A 1 100 ? 16.857 -2.064 -15.802 1.00 91.44 100 LYS A CA 1
ATOM 776 C C . LYS A 1 100 ? 17.593 -3.024 -16.718 1.00 91.44 100 LYS A C 1
ATOM 778 O O . LYS A 1 100 ? 18.527 -2.610 -17.408 1.00 91.44 100 LYS A O 1
ATOM 783 N N . ASP A 1 101 ? 17.237 -4.303 -16.673 1.00 89.31 101 ASP A N 1
ATOM 784 C CA . ASP A 1 101 ? 17.853 -5.330 -17.510 1.00 89.31 101 ASP A CA 1
ATOM 785 C C . ASP A 1 101 ? 17.148 -5.497 -18.871 1.00 89.31 101 ASP A C 1
ATOM 787 O O . ASP A 1 101 ? 17.666 -6.200 -19.747 1.00 89.31 101 ASP A O 1
ATOM 791 N N . MET A 1 102 ? 16.044 -4.767 -19.080 1.00 87.94 102 MET A N 1
ATOM 792 C CA . MET A 1 102 ? 15.239 -4.726 -20.300 1.00 87.94 102 MET A CA 1
ATOM 793 C C . MET A 1 102 ? 14.692 -6.105 -20.690 1.00 87.94 102 MET A C 1
ATOM 795 O O . MET A 1 102 ? 14.597 -6.435 -21.881 1.00 87.94 102 MET A O 1
ATOM 799 N N . ASN A 1 103 ? 14.374 -6.945 -19.703 1.00 85.06 103 ASN A N 1
ATOM 800 C CA . ASN A 1 103 ? 13.876 -8.298 -19.931 1.00 85.06 103 ASN A CA 1
ATOM 801 C C . ASN A 1 103 ? 12.353 -8.345 -20.189 1.00 85.06 103 ASN A C 1
ATOM 803 O O . ASN A 1 103 ? 11.837 -9.392 -20.600 1.00 85.06 103 ASN A O 1
ATOM 807 N N . GLY A 1 104 ? 11.648 -7.217 -20.026 1.00 85.31 104 GLY A N 1
ATOM 808 C CA . GLY A 1 104 ? 10.207 -7.077 -20.232 1.00 85.31 104 GLY A CA 1
ATOM 809 C C . GLY A 1 104 ? 9.352 -7.475 -19.025 1.00 85.31 104 GLY A C 1
ATOM 810 O O . GLY A 1 104 ? 8.139 -7.641 -19.171 1.00 85.31 104 GLY A O 1
ATOM 811 N N . THR A 1 105 ? 9.964 -7.656 -17.856 1.00 91.44 105 THR A N 1
ATOM 812 C CA . THR A 1 105 ? 9.332 -7.952 -16.566 1.00 91.44 105 THR A CA 1
ATOM 813 C C . THR A 1 105 ? 10.074 -7.234 -15.438 1.00 91.44 105 THR A C 1
ATOM 815 O O . THR A 1 105 ? 11.222 -6.852 -15.602 1.00 91.44 105 THR A O 1
ATOM 818 N N . LEU A 1 106 ? 9.421 -7.039 -14.292 1.00 94.62 106 LEU A N 1
ATOM 819 C CA . LEU A 1 106 ? 10.024 -6.408 -13.123 1.00 94.62 106 LEU A CA 1
ATOM 820 C C . LEU A 1 106 ? 10.289 -7.428 -12.027 1.00 94.62 106 LEU A C 1
ATOM 822 O O . LEU A 1 106 ? 9.375 -8.098 -11.524 1.00 94.62 106 LEU A O 1
ATOM 826 N N . SER A 1 107 ? 11.531 -7.438 -11.572 1.00 95.00 107 SER A N 1
ATOM 827 C CA . SER A 1 107 ? 11.925 -8.123 -10.357 1.00 95.00 107 SER A CA 1
ATOM 828 C C . SER A 1 107 ? 11.470 -7.343 -9.122 1.00 95.00 107 SER A C 1
ATOM 830 O O . SER A 1 107 ? 11.166 -6.148 -9.159 1.00 95.00 107 SER A O 1
ATOM 832 N N . LYS A 1 108 ? 11.481 -8.005 -7.959 1.00 95.50 108 LYS A N 1
ATOM 833 C CA . LYS A 1 108 ? 11.245 -7.328 -6.669 1.00 95.50 108 LYS A CA 1
ATOM 834 C C . LYS A 1 108 ? 12.216 -6.175 -6.438 1.00 95.50 108 LYS A C 1
ATOM 836 O O . LYS A 1 108 ? 11.838 -5.176 -5.839 1.00 95.50 108 LYS A O 1
ATOM 841 N N . GLN A 1 109 ? 13.466 -6.333 -6.876 1.00 95.88 109 GLN A N 1
ATOM 842 C CA . GLN A 1 109 ? 14.492 -5.321 -6.665 1.00 95.88 109 GLN A CA 1
ATOM 843 C C . GLN A 1 109 ? 14.230 -4.071 -7.499 1.00 95.88 109 GLN A C 1
ATOM 845 O O . GLN A 1 109 ? 14.451 -2.972 -7.007 1.00 95.88 109 GLN A O 1
ATOM 850 N N . GLU A 1 110 ? 13.724 -4.239 -8.715 1.00 97.00 110 GLU A N 1
ATOM 851 C CA . GLU A 1 110 ? 13.338 -3.124 -9.577 1.00 97.00 110 GLU A CA 1
ATOM 852 C C . GLU A 1 110 ? 12.076 -2.444 -9.056 1.00 97.00 110 GLU A C 1
ATOM 854 O O . GLU A 1 110 ? 12.056 -1.226 -8.920 1.00 97.00 110 GLU A O 1
ATOM 859 N N . LEU A 1 111 ? 11.055 -3.208 -8.646 1.00 97.44 111 LEU A N 1
ATOM 860 C CA . LEU A 1 111 ? 9.824 -2.617 -8.110 1.00 97.44 111 LEU A CA 1
ATOM 861 C C . LEU A 1 111 ? 10.055 -1.833 -6.804 1.00 97.44 111 LEU A C 1
ATOM 863 O O . LEU A 1 111 ? 9.306 -0.904 -6.518 1.00 97.44 111 LEU A O 1
ATOM 867 N N . ARG A 1 112 ? 11.107 -2.140 -6.031 1.00 97.50 112 ARG A N 1
ATOM 868 C CA . ARG A 1 112 ? 11.510 -1.333 -4.862 1.00 97.50 112 ARG A CA 1
ATOM 869 C C . ARG A 1 112 ? 11.905 0.099 -5.213 1.00 97.50 112 ARG A C 1
ATOM 871 O O . ARG A 1 112 ? 11.888 0.934 -4.321 1.00 97.50 112 ARG A O 1
ATOM 878 N N . GLU A 1 113 ? 12.268 0.398 -6.458 1.00 97.19 113 GLU A N 1
ATOM 879 C CA . GLU A 1 113 ? 12.552 1.770 -6.901 1.00 97.19 113 GLU A CA 1
ATOM 880 C C . GLU A 1 113 ? 11.273 2.539 -7.272 1.00 97.19 113 GLU A C 1
ATOM 882 O O . GLU A 1 113 ? 11.327 3.747 -7.505 1.00 97.19 113 GLU A O 1
ATOM 887 N N . TYR A 1 114 ? 10.110 1.873 -7.305 1.00 97.31 114 TYR A N 1
ATOM 888 C CA . TYR A 1 114 ? 8.837 2.524 -7.591 1.00 97.31 114 TYR A CA 1
ATOM 889 C C . TYR A 1 114 ? 8.581 3.668 -6.608 1.00 97.31 114 TYR A C 1
ATOM 891 O O . TYR A 1 114 ? 8.655 3.498 -5.388 1.00 97.31 114 TYR A O 1
ATOM 899 N N . ALA A 1 115 ? 8.248 4.829 -7.172 1.00 93.81 115 ALA A N 1
ATOM 900 C CA . ALA A 1 115 ? 7.957 6.056 -6.445 1.00 93.81 115 ALA A CA 1
ATOM 901 C C . ALA A 1 115 ? 9.005 6.382 -5.365 1.00 93.81 115 ALA A C 1
ATOM 903 O O . ALA A 1 115 ? 8.678 6.566 -4.189 1.00 93.81 115 ALA A O 1
ATOM 904 N N . ASP A 1 116 ? 10.270 6.394 -5.793 1.00 94.94 116 ASP A N 1
ATOM 905 C CA . ASP A 1 116 ? 11.456 6.702 -4.986 1.00 94.94 116 ASP A CA 1
ATOM 906 C C . ASP A 1 116 ? 11.649 5.765 -3.783 1.00 94.94 116 ASP A C 1
ATOM 908 O O . ASP A 1 116 ? 12.247 6.126 -2.770 1.00 94.94 116 ASP A O 1
ATOM 912 N N . GLY A 1 117 ? 11.124 4.541 -3.882 1.00 96.12 117 GLY A N 1
ATOM 913 C CA . GLY A 1 117 ? 11.254 3.511 -2.855 1.00 96.12 117 GLY A CA 1
ATOM 914 C C . GLY A 1 117 ? 10.545 3.839 -1.549 1.00 96.12 117 GLY A C 1
ATOM 915 O O . GLY A 1 117 ? 10.990 3.451 -0.469 1.00 96.12 117 GLY A O 1
ATOM 916 N N . THR A 1 118 ? 9.431 4.553 -1.638 1.00 97.44 118 THR A N 1
ATOM 917 C CA . THR A 1 118 ? 8.617 4.961 -0.483 1.00 97.44 118 THR A CA 1
ATOM 918 C C . THR A 1 118 ? 7.712 3.838 0.034 1.00 97.44 118 THR A C 1
ATOM 920 O O . THR A 1 118 ? 7.397 3.789 1.225 1.00 97.44 118 THR A O 1
ATOM 923 N N . LEU A 1 119 ? 7.388 2.872 -0.829 1.00 98.31 119 LEU A N 1
ATOM 924 C CA . LEU A 1 119 ? 6.667 1.652 -0.471 1.00 98.31 119 LEU A CA 1
ATOM 925 C C . LEU A 1 119 ? 7.508 0.722 0.414 1.00 98.31 119 LEU A C 1
ATOM 927 O O . LEU A 1 119 ? 8.712 0.567 0.201 1.00 98.31 119 LEU A O 1
ATOM 931 N N . THR A 1 120 ? 6.878 0.069 1.391 1.00 98.25 120 THR A N 1
ATOM 932 C CA . THR A 1 120 ? 7.556 -0.846 2.321 1.00 98.25 120 THR A CA 1
ATOM 933 C C . THR A 1 120 ? 7.955 -2.167 1.671 1.00 98.25 120 THR A C 1
ATOM 935 O O . THR A 1 120 ? 7.259 -2.698 0.804 1.00 98.25 120 THR A O 1
ATOM 938 N N . ASP A 1 121 ? 9.060 -2.752 2.142 1.00 97.12 121 ASP A N 1
ATOM 939 C CA . ASP A 1 121 ? 9.535 -4.044 1.644 1.00 97.12 121 ASP A CA 1
ATOM 940 C C . ASP A 1 121 ? 8.496 -5.147 1.848 1.00 97.12 121 ASP A C 1
ATOM 942 O O . ASP A 1 121 ? 8.229 -5.911 0.920 1.00 97.12 121 ASP A O 1
ATOM 946 N N . ILE A 1 122 ? 7.855 -5.204 3.022 1.00 97.88 122 ILE A N 1
ATOM 947 C CA . ILE A 1 122 ? 6.782 -6.169 3.274 1.00 97.88 122 ILE A CA 1
ATOM 948 C C . ILE A 1 122 ? 5.642 -6.034 2.260 1.00 97.88 122 ILE A C 1
ATOM 950 O O . ILE A 1 122 ? 5.148 -7.050 1.776 1.00 97.88 122 ILE A O 1
ATOM 954 N N . PHE A 1 123 ? 5.252 -4.818 1.869 1.00 98.50 123 PHE A N 1
ATOM 955 C CA . PHE A 1 123 ? 4.213 -4.631 0.860 1.00 98.50 123 PHE A CA 1
ATOM 956 C C . PHE A 1 123 ? 4.658 -5.143 -0.514 1.00 98.50 123 PHE A C 1
ATOM 958 O O . PHE A 1 123 ? 3.915 -5.898 -1.143 1.00 98.50 123 PHE A O 1
ATOM 965 N N . ILE A 1 124 ? 5.879 -4.817 -0.952 1.00 98.12 124 ILE A N 1
ATOM 966 C CA . ILE A 1 124 ? 6.435 -5.314 -2.221 1.00 98.12 124 ILE A CA 1
ATOM 967 C C . ILE A 1 124 ? 6.480 -6.848 -2.233 1.00 98.12 124 ILE A C 1
ATOM 969 O O . ILE A 1 124 ? 6.041 -7.478 -3.196 1.00 98.12 124 ILE A O 1
ATOM 973 N N . GLU A 1 125 ? 6.940 -7.479 -1.153 1.00 96.62 125 GLU A N 1
ATOM 974 C CA . GLU A 1 125 ? 6.953 -8.940 -1.026 1.00 96.62 125 GLU A CA 1
ATOM 975 C C . GLU A 1 125 ? 5.541 -9.530 -1.178 1.00 96.62 125 GLU A C 1
ATOM 977 O O . GLU A 1 125 ? 5.340 -10.481 -1.943 1.00 96.62 125 GLU A O 1
ATOM 982 N N . ARG A 1 126 ? 4.549 -8.922 -0.515 1.00 97.25 126 ARG A N 1
ATOM 983 C CA . ARG A 1 126 ? 3.149 -9.359 -0.559 1.00 97.25 126 ARG A CA 1
ATOM 984 C C . ARG A 1 126 ? 2.502 -9.148 -1.928 1.00 97.25 126 ARG A C 1
ATOM 986 O O . ARG A 1 126 ? 1.766 -10.027 -2.368 1.00 97.25 126 ARG A O 1
ATOM 993 N N . VAL A 1 127 ? 2.821 -8.073 -2.651 1.00 97.50 127 VAL A N 1
ATOM 994 C CA . VAL A 1 127 ? 2.351 -7.858 -4.034 1.00 97.50 127 VAL A CA 1
ATOM 995 C C . VAL A 1 127 ? 2.781 -9.013 -4.939 1.00 97.50 127 VAL A C 1
ATOM 997 O O . VAL A 1 127 ? 1.965 -9.566 -5.677 1.00 97.50 127 VAL A O 1
ATOM 1000 N N . PHE A 1 128 ? 4.040 -9.444 -4.841 1.00 96.00 128 PHE A N 1
ATOM 1001 C CA . PHE A 1 128 ? 4.515 -10.593 -5.613 1.00 96.00 128 PHE A CA 1
ATOM 1002 C C . PHE A 1 128 ? 3.863 -11.905 -5.174 1.00 96.00 128 PHE A C 1
ATOM 1004 O O . PHE A 1 128 ? 3.660 -12.806 -5.989 1.00 96.00 128 PHE A O 1
ATOM 1011 N N . ASP A 1 129 ? 3.547 -12.051 -3.892 1.00 93.69 129 ASP A N 1
ATOM 1012 C CA . ASP A 1 129 ? 2.906 -13.260 -3.395 1.00 93.69 129 ASP A CA 1
ATOM 1013 C C . ASP A 1 129 ? 1.460 -13.411 -3.862 1.00 93.69 129 ASP A C 1
ATOM 1015 O O . ASP A 1 129 ? 1.074 -14.521 -4.249 1.00 93.69 129 ASP A O 1
ATOM 1019 N N . GLU A 1 130 ? 0.710 -12.312 -3.861 1.00 94.62 130 GLU A N 1
ATOM 1020 C CA . GLU A 1 130 ? -0.733 -12.294 -4.099 1.00 94.62 130 GLU A CA 1
ATOM 1021 C C . GLU A 1 130 ? -1.108 -12.053 -5.562 1.00 94.62 130 GLU A C 1
ATOM 1023 O O . GLU A 1 130 ? -2.061 -12.659 -6.060 1.00 94.62 130 GLU A O 1
ATOM 1028 N N . HIS A 1 131 ? -0.354 -11.207 -6.268 1.00 93.88 131 HIS A N 1
ATOM 1029 C CA . HIS A 1 131 ? -0.766 -10.694 -7.580 1.00 93.88 131 HIS A CA 1
ATOM 1030 C C . HIS A 1 131 ? 0.155 -11.124 -8.720 1.00 93.88 131 HIS A C 1
ATOM 1032 O O . HIS A 1 131 ? -0.291 -11.222 -9.860 1.00 93.88 131 HIS A O 1
ATOM 1038 N N . VAL A 1 132 ? 1.400 -11.510 -8.426 1.00 91.81 132 VAL A N 1
ATOM 1039 C CA . VAL A 1 132 ? 2.337 -11.988 -9.453 1.00 91.81 132 VAL A CA 1
ATOM 1040 C C . VAL A 1 132 ? 2.274 -13.511 -9.597 1.00 91.81 132 VAL A C 1
ATOM 1042 O O . VAL A 1 132 ? 2.574 -14.300 -8.686 1.00 91.81 132 VAL A O 1
ATOM 1045 N N . ARG A 1 133 ? 1.879 -13.962 -10.792 1.00 78.62 133 ARG A N 1
ATOM 1046 C CA . ARG A 1 133 ? 1.708 -15.388 -11.097 1.00 78.62 133 ARG A CA 1
ATOM 1047 C C . ARG A 1 133 ? 3.055 -16.107 -11.113 1.00 78.62 133 ARG A C 1
ATOM 1049 O O . ARG A 1 133 ? 4.021 -15.663 -11.720 1.00 78.62 133 ARG A O 1
ATOM 1056 N N . ARG A 1 134 ? 3.103 -17.304 -10.520 1.00 68.88 134 ARG A N 1
ATOM 1057 C CA . ARG A 1 134 ? 4.242 -18.213 -10.719 1.00 68.88 134 ARG A CA 1
ATOM 1058 C C . ARG A 1 134 ? 4.212 -18.755 -12.149 1.00 68.88 134 ARG A C 1
ATOM 1060 O O . ARG A 1 134 ? 3.223 -19.374 -12.552 1.00 68.88 134 ARG A O 1
ATOM 1067 N N . GLY A 1 135 ? 5.294 -18.552 -12.898 1.00 58.59 135 GLY A N 1
ATOM 1068 C CA . GLY A 1 135 ? 5.471 -19.149 -14.221 1.00 58.59 135 GLY A CA 1
ATOM 1069 C C . GLY A 1 135 ? 5.349 -20.678 -14.166 1.00 58.59 135 GLY A C 1
ATOM 1070 O O . GLY A 1 135 ? 5.854 -21.325 -13.251 1.00 58.59 135 GLY A O 1
ATOM 1071 N N . LYS A 1 136 ? 4.653 -21.277 -15.142 1.00 50.88 136 LYS A N 1
ATOM 1072 C CA . LYS A 1 136 ? 4.433 -22.738 -15.215 1.00 50.88 136 LYS A CA 1
ATOM 1073 C C . LYS A 1 136 ? 5.633 -23.526 -15.755 1.00 50.88 136 LYS A C 1
ATOM 1075 O O . LYS A 1 136 ? 5.601 -24.753 -15.732 1.00 50.88 136 LYS A O 1
ATOM 1080 N N . ILE A 1 137 ? 6.654 -22.857 -16.288 1.00 45.91 137 ILE A N 1
ATOM 1081 C CA . ILE A 1 137 ? 7.751 -23.499 -17.016 1.00 45.91 137 ILE A CA 1
ATOM 1082 C C . ILE A 1 137 ? 9.061 -22.848 -16.580 1.00 45.91 137 ILE A C 1
ATOM 1084 O O . ILE A 1 137 ? 9.362 -21.734 -16.987 1.00 45.91 137 ILE A O 1
ATOM 1088 N N . GLY A 1 138 ? 9.832 -23.553 -15.757 1.00 43.47 138 GLY A N 1
ATOM 1089 C CA . GLY A 1 138 ? 11.175 -23.141 -15.354 1.00 43.47 138 GLY A CA 1
ATOM 1090 C C . GLY A 1 138 ? 11.351 -23.224 -13.848 1.00 43.47 138 GLY A C 1
ATOM 1091 O O . GLY A 1 138 ? 10.730 -22.478 -13.104 1.00 43.47 138 GLY A O 1
ATOM 1092 N N . GLY A 1 139 ? 12.217 -24.129 -13.394 1.00 45.84 139 GLY A N 1
ATOM 1093 C CA . GLY A 1 139 ? 12.641 -24.251 -11.994 1.00 45.84 139 GLY A CA 1
ATOM 1094 C C . GLY A 1 139 ? 13.531 -23.095 -11.517 1.00 45.84 139 GLY A C 1
ATOM 1095 O O . GLY A 1 139 ? 14.489 -23.336 -10.790 1.00 45.84 139 GLY A O 1
ATOM 1096 N N . GLY A 1 140 ? 13.252 -21.868 -11.967 1.00 50.59 140 GLY A N 1
ATOM 1097 C CA . GLY A 1 140 ? 13.852 -20.631 -11.482 1.00 50.59 140 GLY A CA 1
ATOM 1098 C C . GLY A 1 140 ? 12.959 -20.032 -10.398 1.00 50.59 140 GLY A C 1
ATOM 1099 O O . GLY A 1 140 ? 11.772 -19.817 -10.610 1.00 50.59 140 GLY A O 1
ATOM 1100 N N . ASN A 1 141 ? 13.527 -19.811 -9.217 1.00 55.22 141 ASN A N 1
ATOM 1101 C CA . ASN A 1 141 ? 12.811 -19.471 -7.985 1.00 55.22 141 ASN A CA 1
ATOM 1102 C C . ASN A 1 141 ? 12.274 -18.023 -7.903 1.00 55.22 141 ASN A C 1
ATOM 1104 O O . ASN A 1 141 ? 11.701 -17.669 -6.873 1.00 55.22 141 ASN A O 1
ATOM 1108 N N . ALA A 1 142 ? 12.446 -17.187 -8.932 1.00 68.38 142 ALA A N 1
ATOM 1109 C CA . ALA A 1 142 ? 12.022 -15.787 -8.909 1.00 68.38 142 ALA A CA 1
ATOM 1110 C C . ALA A 1 142 ? 10.659 -15.610 -9.597 1.00 68.38 142 ALA A C 1
ATOM 1112 O O . ALA A 1 142 ? 10.450 -16.057 -10.723 1.00 68.38 142 ALA A O 1
ATOM 1113 N N . ARG A 1 143 ? 9.710 -14.993 -8.885 1.00 83.88 143 ARG A N 1
ATOM 1114 C CA . ARG A 1 143 ? 8.491 -14.439 -9.485 1.00 83.88 143 ARG A CA 1
ATOM 1115 C C . ARG A 1 143 ? 8.876 -13.116 -10.147 1.00 83.88 143 ARG A C 1
ATOM 1117 O O . ARG A 1 143 ? 9.501 -12.303 -9.475 1.00 83.88 143 ARG A O 1
ATOM 1124 N N . GLU A 1 144 ? 8.464 -12.925 -11.393 1.00 90.62 144 GLU A N 1
ATOM 1125 C CA . GLU A 1 144 ? 8.690 -11.711 -12.186 1.00 90.62 144 GLU A CA 1
ATOM 1126 C C . GLU A 1 144 ? 7.335 -11.082 -12.529 1.00 90.62 144 GLU A C 1
ATOM 1128 O O . GLU A 1 144 ? 6.399 -11.805 -12.886 1.00 90.62 144 GLU A O 1
ATOM 1133 N N . MET A 1 145 ? 7.212 -9.763 -12.381 1.00 93.31 145 MET A N 1
ATOM 1134 C CA . MET A 1 145 ? 5.983 -9.009 -12.637 1.00 93.31 145 MET A CA 1
ATOM 1135 C C . MET A 1 145 ? 5.936 -8.567 -14.102 1.00 93.31 145 MET A C 1
ATOM 1137 O O . MET A 1 145 ? 6.763 -7.778 -14.543 1.00 93.31 145 MET A O 1
ATOM 1141 N N . ASP A 1 146 ? 4.965 -9.058 -14.868 1.00 88.69 146 ASP A N 1
ATOM 1142 C CA . ASP A 1 146 ? 4.733 -8.567 -16.228 1.00 88.69 146 ASP A CA 1
ATOM 1143 C C . ASP A 1 146 ? 4.013 -7.208 -16.234 1.00 88.69 146 ASP A C 1
ATOM 1145 O O . ASP A 1 146 ? 3.504 -6.738 -15.215 1.00 88.69 146 ASP A O 1
ATOM 1149 N N . PHE A 1 147 ? 3.970 -6.565 -17.404 1.00 86.56 147 PHE A N 1
ATOM 1150 C CA . PHE A 1 147 ? 3.332 -5.256 -17.566 1.00 86.56 147 PHE A CA 1
ATOM 1151 C C . PHE A 1 147 ? 1.841 -5.254 -17.187 1.00 86.56 147 PHE A C 1
ATOM 1153 O O . PHE A 1 147 ? 1.360 -4.275 -16.629 1.00 86.56 147 PHE A O 1
ATOM 1160 N N . GLU A 1 148 ? 1.109 -6.347 -17.446 1.00 87.06 148 GLU A N 1
ATOM 1161 C CA . GLU A 1 148 ? -0.306 -6.477 -17.056 1.00 87.06 148 GLU A CA 1
ATOM 1162 C C . GLU A 1 148 ? -0.456 -6.445 -15.528 1.00 87.06 148 GLU A C 1
A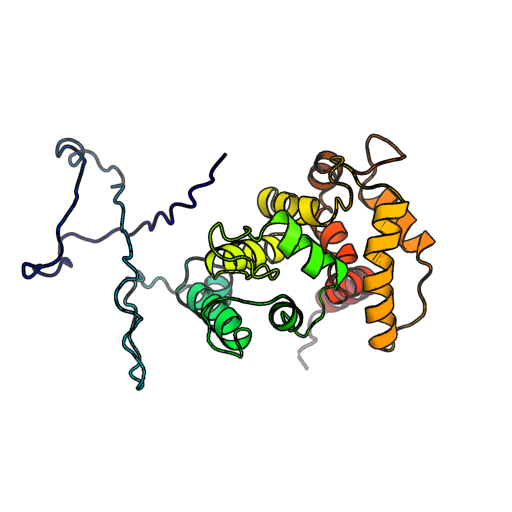TOM 1164 O O . GLU A 1 148 ? -1.249 -5.672 -14.996 1.00 87.06 148 GLU A O 1
ATOM 1169 N N . SER A 1 149 ? 0.373 -7.208 -14.813 1.00 91.69 149 SER A N 1
ATOM 1170 C CA . SER A 1 149 ? 0.386 -7.205 -13.347 1.00 91.69 149 SER A CA 1
ATOM 1171 C C . SER A 1 149 ? 0.850 -5.859 -12.775 1.00 91.69 149 SER A C 1
ATOM 1173 O O . SER A 1 149 ? 0.347 -5.422 -11.741 1.00 91.69 149 SER A O 1
ATOM 1175 N N . PHE A 1 150 ? 1.794 -5.183 -13.437 1.00 95.38 150 PHE A N 1
ATOM 1176 C CA . PHE A 1 150 ? 2.221 -3.834 -13.058 1.00 95.38 150 PHE A CA 1
ATOM 1177 C C . PHE A 1 150 ? 1.104 -2.800 -13.246 1.00 95.38 150 PHE A C 1
ATOM 1179 O O . PHE A 1 150 ? 0.926 -1.925 -12.402 1.00 95.38 150 PHE A O 1
ATOM 1186 N N . LEU A 1 151 ? 0.318 -2.916 -14.317 1.00 90.31 151 LEU A N 1
ATOM 1187 C CA . LEU A 1 151 ? -0.825 -2.043 -14.568 1.00 90.31 151 LEU A CA 1
ATOM 1188 C C . LEU A 1 151 ? -1.870 -2.163 -13.453 1.00 90.31 151 LEU A C 1
ATOM 1190 O O . LEU A 1 151 ? -2.293 -1.147 -12.906 1.00 90.31 151 LEU A O 1
ATOM 1194 N N . ASP A 1 152 ? -2.233 -3.394 -13.081 1.00 88.38 152 ASP A N 1
ATOM 1195 C CA . ASP A 1 152 ? -3.144 -3.662 -11.961 1.00 88.38 152 ASP A CA 1
ATOM 1196 C C . ASP A 1 152 ? -2.603 -3.077 -10.644 1.00 88.38 152 ASP A C 1
ATOM 1198 O O . ASP A 1 152 ? -3.352 -2.492 -9.859 1.00 88.38 152 ASP A O 1
ATOM 1202 N N . PHE A 1 153 ? -1.290 -3.192 -10.419 1.00 97.00 153 PHE A N 1
ATOM 1203 C CA . PHE A 1 153 ? -0.608 -2.628 -9.257 1.00 97.00 153 PHE A CA 1
ATOM 1204 C C . PHE A 1 153 ? -0.708 -1.095 -9.194 1.00 97.00 153 PHE A C 1
ATOM 1206 O O . PHE A 1 153 ? -1.091 -0.560 -8.151 1.00 97.00 153 PHE A O 1
ATOM 1213 N N . VAL A 1 154 ? -0.408 -0.387 -10.289 1.00 95.19 154 VAL A N 1
ATOM 1214 C CA . VAL A 1 154 ? -0.501 1.084 -10.342 1.00 95.19 154 VAL A CA 1
ATOM 1215 C C . VAL A 1 154 ? -1.952 1.535 -10.179 1.00 95.19 154 VAL A C 1
ATOM 1217 O O . VAL A 1 154 ? -2.232 2.412 -9.363 1.00 95.19 154 VAL A O 1
ATOM 1220 N N . LEU A 1 155 ? -2.887 0.884 -10.877 1.00 88.00 155 LEU A N 1
ATOM 1221 C CA . LEU A 1 155 ? -4.317 1.182 -10.780 1.00 88.00 155 LEU A CA 1
ATOM 1222 C C . LEU A 1 155 ? -4.836 1.066 -9.349 1.00 88.00 155 LEU A C 1
ATOM 1224 O O . LEU A 1 155 ? -5.582 1.933 -8.894 1.00 88.00 155 LEU A O 1
ATOM 1228 N N . ALA A 1 156 ? -4.438 0.016 -8.632 1.00 93.31 156 ALA A N 1
ATOM 1229 C CA . ALA A 1 156 ? -4.857 -0.190 -7.255 1.00 93.31 156 ALA A CA 1
ATOM 1230 C C . ALA A 1 156 ? -4.296 0.867 -6.294 1.00 93.31 156 ALA A C 1
ATOM 1232 O O . ALA A 1 156 ? -5.001 1.278 -5.373 1.00 93.31 156 ALA A O 1
ATOM 1233 N N . LEU A 1 157 ? -3.050 1.309 -6.498 1.00 95.50 157 LEU A N 1
ATOM 1234 C CA . LEU A 1 157 ? -2.424 2.348 -5.676 1.00 95.50 157 LEU A CA 1
ATOM 1235 C C . LEU A 1 157 ? -3.049 3.727 -5.903 1.00 95.50 157 LEU A C 1
ATOM 1237 O O . LEU A 1 157 ? -3.270 4.459 -4.939 1.00 95.50 157 LEU A O 1
ATOM 1241 N N . GLU A 1 158 ? -3.354 4.068 -7.154 1.00 91.38 158 GLU A N 1
ATOM 1242 C CA . GLU A 1 158 ? -3.967 5.353 -7.506 1.00 91.38 158 GLU A CA 1
ATOM 1243 C C . GLU A 1 158 ? -5.454 5.411 -7.124 1.00 91.38 158 GLU A C 1
ATOM 1245 O O . GLU A 1 158 ? -5.958 6.474 -6.780 1.00 91.38 158 GLU A O 1
ATOM 1250 N N . ASN A 1 159 ? -6.145 4.265 -7.090 1.00 88.31 159 ASN A N 1
ATOM 1251 C CA . ASN A 1 159 ? -7.578 4.172 -6.786 1.00 88.31 159 ASN A CA 1
ATOM 1252 C C . ASN A 1 159 ? -7.851 3.456 -5.454 1.00 88.31 159 ASN A C 1
ATOM 1254 O O . ASN A 1 159 ? -8.769 2.641 -5.342 1.00 88.31 159 ASN A O 1
ATOM 1258 N N . LYS A 1 160 ? -7.052 3.750 -4.424 1.00 93.44 160 LYS A N 1
ATOM 1259 C CA . LYS A 1 160 ? -7.133 3.101 -3.10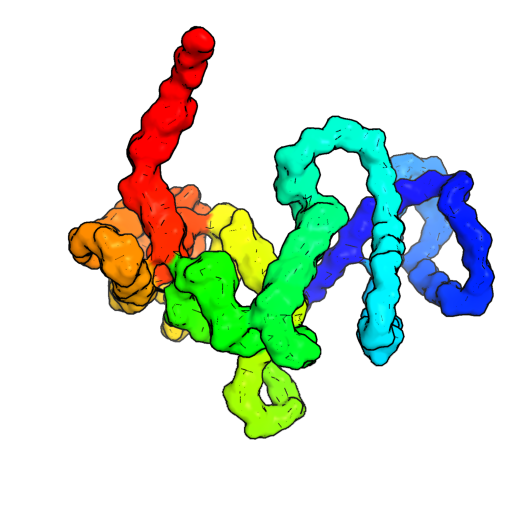2 1.00 93.44 160 LYS A CA 1
ATOM 1260 C C . LYS A 1 160 ? -8.454 3.324 -2.353 1.00 93.44 160 LYS A C 1
ATOM 1262 O O . LYS A 1 160 ? -8.782 2.533 -1.472 1.00 93.44 160 LYS A O 1
ATOM 1267 N N . ASP A 1 161 ? -9.211 4.361 -2.707 1.00 90.94 161 ASP A N 1
ATOM 1268 C CA . ASP A 1 161 ? -10.539 4.638 -2.141 1.00 90.94 161 ASP A CA 1
ATOM 1269 C C . ASP A 1 161 ? -11.669 3.904 -2.879 1.00 90.94 161 ASP A C 1
ATOM 1271 O O . ASP A 1 161 ? -12.775 3.758 -2.350 1.00 90.94 161 ASP A O 1
ATOM 1275 N N . ALA A 1 162 ? -11.399 3.399 -4.087 1.00 91.00 162 ALA A N 1
ATOM 1276 C CA . ALA A 1 162 ? -12.342 2.569 -4.819 1.00 91.00 162 ALA A CA 1
ATOM 1277 C C . ALA A 1 162 ? -12.375 1.143 -4.233 1.00 91.00 162 ALA A C 1
ATOM 1279 O O . ALA A 1 162 ? -11.332 0.617 -3.822 1.00 91.0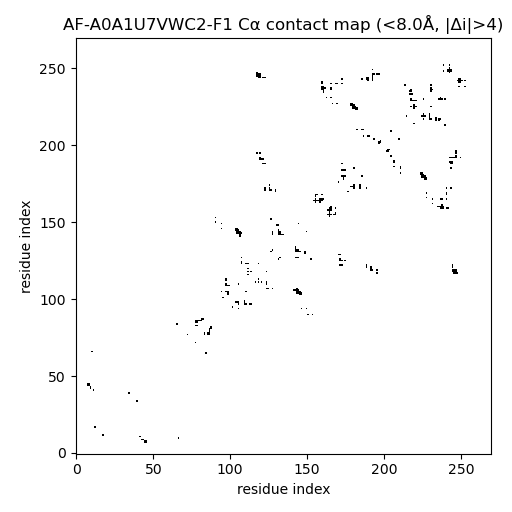0 162 ALA A O 1
ATOM 1280 N N . PRO A 1 163 ? -13.540 0.465 -4.229 1.00 93.56 163 PRO A N 1
ATOM 1281 C CA . PRO A 1 163 ? -13.655 -0.892 -3.703 1.00 93.56 163 PRO A CA 1
ATOM 1282 C C . PRO A 1 163 ? -12.664 -1.885 -4.314 1.00 93.56 163 PRO A C 1
ATOM 1284 O O . PRO A 1 163 ? -12.136 -2.749 -3.612 1.00 93.56 163 PRO A O 1
ATOM 1287 N N . GLU A 1 164 ? -12.396 -1.768 -5.611 1.00 90.75 164 GLU A N 1
ATOM 1288 C CA . GLU A 1 164 ? -11.498 -2.631 -6.370 1.00 90.75 164 GLU A CA 1
ATOM 1289 C C . GLU A 1 164 ? -10.041 -2.439 -5.940 1.00 90.75 164 GLU A C 1
ATOM 1291 O O . GLU A 1 164 ? -9.368 -3.423 -5.616 1.00 90.75 164 GLU A O 1
ATOM 1296 N N . GLY A 1 165 ? -9.579 -1.186 -5.868 1.00 93.75 165 GLY A N 1
ATOM 1297 C CA . GLY A 1 165 ? -8.225 -0.851 -5.425 1.00 93.75 165 GLY A CA 1
ATOM 1298 C C . GLY A 1 165 ? -7.997 -1.263 -3.975 1.00 93.75 165 GLY A C 1
ATOM 1299 O O . GLY A 1 165 ? -7.043 -1.978 -3.667 1.00 93.75 165 GLY A O 1
ATOM 1300 N N . LEU A 1 166 ? -8.941 -0.950 -3.085 1.00 97.00 166 LEU A N 1
ATOM 1301 C CA . LEU A 1 166 ? -8.849 -1.356 -1.684 1.00 97.00 166 LEU A CA 1
ATOM 1302 C C . LEU A 1 166 ? -8.864 -2.882 -1.511 1.00 97.00 166 LEU A C 1
ATOM 1304 O O . LEU A 1 166 ? -8.134 -3.422 -0.681 1.00 97.00 166 LEU A O 1
ATOM 1308 N N . THR A 1 167 ? -9.645 -3.604 -2.320 1.00 97.75 167 THR A N 1
ATOM 1309 C CA . THR A 1 167 ? -9.654 -5.076 -2.317 1.00 97.75 167 THR A CA 1
ATOM 1310 C C . THR A 1 167 ? -8.309 -5.651 -2.759 1.00 97.75 167 THR A C 1
ATOM 1312 O O . THR A 1 167 ? -7.848 -6.638 -2.180 1.00 97.75 167 THR A O 1
ATOM 1315 N N . TYR A 1 168 ? -7.671 -5.055 -3.770 1.00 98.12 168 TYR A N 1
ATOM 1316 C CA . TYR A 1 168 ? -6.330 -5.441 -4.210 1.00 98.12 168 TYR A CA 1
ATOM 1317 C C . TYR A 1 168 ? -5.313 -5.267 -3.076 1.00 98.12 168 TYR A C 1
ATOM 1319 O O . TYR A 1 168 ? -4.582 -6.209 -2.755 1.00 98.12 168 TYR A O 1
ATOM 1327 N N . LEU A 1 169 ? -5.314 -4.095 -2.432 1.00 98.62 169 LEU A N 1
ATOM 1328 C CA . LEU A 1 169 ? -4.401 -3.766 -1.336 1.00 98.62 169 LEU A CA 1
ATOM 1329 C C . LEU A 1 169 ? -4.635 -4.661 -0.117 1.00 98.62 169 LEU A C 1
ATOM 1331 O O . LEU A 1 169 ? -3.679 -5.161 0.473 1.00 98.62 169 LEU A O 1
ATOM 1335 N N . PHE A 1 170 ? -5.892 -4.946 0.226 1.00 98.69 170 PHE A N 1
ATOM 1336 C CA . PHE A 1 170 ? -6.227 -5.775 1.382 1.00 98.69 170 PHE A CA 1
ATOM 1337 C C . PHE A 1 170 ? -5.636 -7.184 1.304 1.00 98.69 170 PHE A C 1
ATOM 1339 O O . PHE A 1 170 ? -5.215 -7.721 2.325 1.00 98.69 170 PHE A O 1
ATOM 1346 N N . ARG A 1 171 ? -5.541 -7.781 0.107 1.00 98.25 171 ARG A N 1
ATOM 1347 C CA . ARG A 1 171 ? -4.870 -9.085 -0.053 1.00 98.25 171 ARG A CA 1
ATOM 1348 C C . ARG A 1 171 ? -3.402 -9.021 0.360 1.00 98.25 171 ARG A C 1
ATOM 1350 O O . ARG A 1 171 ? -2.904 -9.952 0.989 1.00 98.25 171 ARG A O 1
ATOM 1357 N N . CYS A 1 172 ? -2.732 -7.911 0.057 1.00 98.38 172 CYS A N 1
ATOM 1358 C CA . CYS A 1 172 ? -1.356 -7.693 0.483 1.00 98.38 172 CYS A CA 1
ATOM 1359 C C . CYS A 1 172 ? -1.263 -7.490 2.003 1.00 98.38 172 CYS A C 1
ATOM 1361 O O . CYS A 1 172 ? -0.367 -8.053 2.631 1.00 98.38 172 CYS A O 1
ATOM 1363 N N . LEU A 1 173 ? -2.204 -6.736 2.588 1.00 98.50 173 LEU A N 1
ATOM 1364 C CA . LEU A 1 173 ? -2.255 -6.450 4.028 1.00 98.50 173 LEU A CA 1
ATOM 1365 C C . LEU A 1 173 ? -2.561 -7.693 4.874 1.00 98.50 173 LEU A C 1
ATOM 1367 O O . LEU A 1 173 ? -2.039 -7.825 5.978 1.00 98.50 173 LEU A O 1
ATOM 1371 N N . ASP A 1 174 ? -3.388 -8.616 4.380 1.00 98.00 174 ASP A N 1
ATOM 1372 C CA . ASP A 1 174 ? -3.721 -9.866 5.066 1.00 98.00 174 ASP A CA 1
ATOM 1373 C C . ASP A 1 174 ? -2.550 -10.854 5.002 1.00 98.00 174 ASP A C 1
ATOM 1375 O O . ASP A 1 174 ? -2.538 -11.804 4.218 1.00 98.00 174 ASP A O 1
ATOM 1379 N N . LEU A 1 175 ? -1.544 -10.615 5.847 1.00 95.06 175 LEU A N 1
ATOM 1380 C CA . LEU A 1 175 ? -0.278 -11.356 5.898 1.00 95.06 175 LEU A CA 1
ATOM 1381 C C . LEU A 1 175 ? -0.460 -12.871 6.059 1.00 95.06 175 LEU A C 1
ATOM 1383 O O . LEU A 1 175 ? 0.402 -13.649 5.658 1.00 95.06 175 LEU A O 1
ATOM 1387 N N . ASN A 1 176 ? -1.575 -13.285 6.664 1.00 94.81 176 ASN A N 1
ATOM 1388 C CA . ASN A 1 176 ? -1.864 -14.673 7.007 1.00 94.81 176 ASN A CA 1
ATOM 1389 C C . ASN A 1 176 ? -2.972 -15.298 6.137 1.00 94.81 176 ASN A C 1
ATOM 1391 O O . ASN A 1 176 ? -3.313 -16.463 6.350 1.00 94.81 176 ASN A O 1
ATOM 1395 N N . GLY A 1 177 ? -3.560 -14.552 5.195 1.00 95.31 177 GLY A N 1
ATOM 1396 C CA . GLY A 1 177 ? -4.642 -15.026 4.323 1.00 95.31 177 GLY A CA 1
ATOM 1397 C C . GLY A 1 177 ? -5.916 -15.442 5.072 1.00 95.31 177 GLY A C 1
ATOM 1398 O O . GLY A 1 177 ? -6.597 -16.385 4.663 1.00 95.31 177 GLY A O 1
ATOM 1399 N N . ARG A 1 178 ? -6.215 -14.806 6.212 1.00 96.62 178 ARG A N 1
ATOM 1400 C CA . ARG A 1 178 ? -7.345 -15.163 7.095 1.00 96.62 178 ARG A CA 1
ATOM 1401 C C . ARG A 1 178 ? -8.643 -14.430 6.751 1.00 96.62 178 ARG A C 1
ATOM 1403 O O . ARG A 1 178 ? -9.696 -14.776 7.287 1.00 96.62 178 ARG A O 1
ATOM 1410 N N . GLY A 1 179 ? -8.571 -13.416 5.898 1.00 97.81 179 GLY A N 1
ATOM 1411 C CA . GLY A 1 179 ? -9.641 -12.475 5.585 1.00 97.81 179 GLY A CA 1
ATOM 1412 C C . GLY A 1 179 ? -9.772 -11.324 6.586 1.00 97.81 179 GLY A C 1
ATOM 1413 O O . GLY A 1 179 ? -10.784 -10.622 6.558 1.00 97.81 179 GLY A O 1
ATOM 1414 N N . PHE A 1 180 ? -8.804 -11.142 7.491 1.00 98.50 180 PHE A N 1
ATOM 1415 C CA . PHE A 1 180 ? -8.822 -10.078 8.497 1.00 98.50 180 PHE A CA 1
ATOM 1416 C C . PHE A 1 180 ? -7.429 -9.750 9.044 1.00 98.50 180 PHE A C 1
ATOM 1418 O O . PHE A 1 180 ? -6.572 -10.628 9.146 1.00 98.50 180 PHE A O 1
ATOM 1425 N N . LEU A 1 181 ? -7.260 -8.500 9.473 1.00 98.50 181 LEU A N 1
ATOM 1426 C CA . LEU A 1 181 ? -6.060 -7.971 10.116 1.00 98.50 181 LEU A CA 1
ATOM 1427 C C . LEU A 1 181 ? -6.240 -7.963 11.632 1.00 98.50 181 LEU A C 1
ATOM 1429 O O . LEU A 1 181 ? -7.270 -7.513 12.136 1.00 98.50 181 LEU A O 1
ATOM 1433 N N . THR A 1 182 ? -5.242 -8.435 12.368 1.00 97.75 182 THR A N 1
ATOM 1434 C CA . THR A 1 182 ? -5.163 -8.283 13.826 1.00 97.75 182 THR A CA 1
ATOM 1435 C C . THR A 1 182 ? -4.210 -7.157 14.209 1.00 97.75 182 THR A C 1
ATOM 1437 O O . THR A 1 182 ? -3.442 -6.656 13.391 1.00 97.75 182 THR A O 1
ATOM 1440 N N . THR A 1 183 ? -4.184 -6.804 15.496 1.00 96.62 183 THR A N 1
ATOM 1441 C CA . THR A 1 183 ? -3.187 -5.882 16.065 1.00 96.62 183 THR A CA 1
ATOM 1442 C C . THR A 1 183 ? -1.752 -6.258 15.700 1.00 96.62 183 THR A C 1
ATOM 1444 O O . THR A 1 183 ? -0.942 -5.385 15.408 1.00 96.62 183 THR A O 1
ATOM 1447 N N . ALA A 1 184 ? -1.437 -7.556 15.680 1.00 96.62 184 ALA A N 1
ATOM 1448 C CA . ALA A 1 184 ? -0.107 -8.026 15.312 1.00 96.62 184 ALA A CA 1
ATOM 1449 C C . ALA A 1 184 ? 0.209 -7.796 13.822 1.00 96.62 184 ALA A C 1
ATOM 1451 O O . ALA A 1 184 ? 1.350 -7.464 13.499 1.00 96.62 184 ALA A O 1
ATOM 1452 N N . ASP A 1 185 ? -0.782 -7.939 12.931 1.00 97.19 185 ASP A N 1
ATOM 1453 C CA . ASP A 1 185 ? -0.598 -7.682 11.496 1.00 97.19 185 ASP A CA 1
ATOM 1454 C C . ASP A 1 185 ? -0.320 -6.190 11.261 1.00 97.19 185 ASP A C 1
ATOM 1456 O O . ASP A 1 185 ? 0.670 -5.844 10.621 1.00 97.19 185 ASP A O 1
ATOM 1460 N N . ILE A 1 186 ? -1.128 -5.314 11.871 1.00 97.44 186 ILE A N 1
ATOM 1461 C CA . ILE A 1 186 ? -0.974 -3.853 11.793 1.00 97.44 186 ILE A CA 1
ATOM 1462 C C . ILE A 1 186 ? 0.382 -3.409 12.341 1.00 97.44 186 ILE A C 1
ATOM 1464 O O . ILE A 1 186 ? 1.105 -2.687 11.663 1.00 97.44 186 ILE A O 1
ATOM 1468 N N . HIS A 1 187 ? 0.778 -3.902 13.516 1.00 96.19 187 HIS A N 1
ATOM 1469 C CA . HIS A 1 187 ? 2.098 -3.615 14.078 1.00 96.19 187 HIS A CA 1
ATOM 1470 C C . HIS A 1 187 ? 3.234 -4.075 13.149 1.00 96.19 187 HIS A C 1
ATOM 1472 O O . HIS A 1 187 ? 4.232 -3.378 12.987 1.00 96.19 187 HIS A O 1
ATOM 1478 N N . THR A 1 188 ? 3.108 -5.253 12.531 1.00 96.94 188 THR A N 1
ATOM 1479 C CA . THR A 1 188 ? 4.141 -5.781 11.625 1.00 96.94 188 THR A CA 1
ATOM 1480 C C . THR A 1 188 ? 4.282 -4.937 10.364 1.00 96.94 188 THR A C 1
ATOM 1482 O O . THR A 1 188 ? 5.406 -4.631 9.979 1.00 96.94 188 THR A O 1
ATOM 1485 N N . LEU A 1 189 ? 3.163 -4.554 9.749 1.00 98.00 189 LEU A N 1
ATOM 1486 C CA . LEU A 1 189 ? 3.136 -3.685 8.571 1.00 98.00 189 LEU A CA 1
ATOM 1487 C C . LEU A 1 189 ? 3.700 -2.299 8.897 1.00 98.00 189 LEU A C 1
ATOM 1489 O O . LEU A 1 189 ? 4.600 -1.811 8.217 1.00 98.00 189 LEU A O 1
ATOM 1493 N N . PHE A 1 190 ? 3.218 -1.694 9.985 1.00 97.62 190 PHE A N 1
ATOM 1494 C CA . PHE A 1 190 ? 3.595 -0.336 10.352 1.00 97.62 190 PHE A CA 1
ATOM 1495 C C . PHE A 1 190 ? 5.049 -0.216 10.809 1.00 97.62 190 PHE A C 1
ATOM 1497 O O . PHE A 1 190 ? 5.669 0.815 10.587 1.00 97.62 190 PHE A O 1
ATOM 1504 N N . ARG A 1 191 ? 5.647 -1.268 11.380 1.00 96.44 191 ARG A N 1
ATOM 1505 C CA . ARG A 1 191 ? 7.077 -1.264 11.732 1.00 96.44 191 ARG A CA 1
ATOM 1506 C C . ARG A 1 191 ? 7.970 -0.935 10.528 1.00 96.44 191 ARG A C 1
ATOM 1508 O O . ARG A 1 191 ? 8.954 -0.218 10.686 1.00 96.44 191 ARG A O 1
ATOM 1515 N N . ASP A 1 192 ? 7.644 -1.437 9.340 1.00 95.88 192 ASP A N 1
ATOM 1516 C CA . ASP A 1 192 ? 8.444 -1.174 8.139 1.00 95.88 192 ASP A CA 1
ATOM 1517 C C . ASP A 1 192 ? 8.223 0.260 7.617 1.00 95.88 192 ASP A C 1
ATOM 1519 O O . ASP A 1 192 ? 9.157 0.890 7.121 1.00 95.88 192 ASP A O 1
ATOM 1523 N N . VAL A 1 193 ? 7.014 0.809 7.791 1.00 98.06 193 VAL A N 1
ATOM 1524 C CA . VAL A 1 193 ? 6.720 2.232 7.536 1.00 98.06 193 VAL A CA 1
ATOM 1525 C C . VAL A 1 193 ? 7.513 3.113 8.502 1.00 98.06 193 VAL A C 1
ATOM 1527 O O . VAL A 1 193 ? 8.191 4.045 8.076 1.00 98.06 193 VAL A O 1
ATOM 1530 N N . HIS A 1 194 ? 7.495 2.771 9.791 1.00 96.81 194 HIS A N 1
ATOM 1531 C CA . HIS A 1 194 ? 8.238 3.449 10.847 1.00 96.81 194 HIS A CA 1
ATOM 1532 C C . HIS A 1 194 ? 9.746 3.454 10.574 1.00 96.81 194 HIS A C 1
ATOM 1534 O O . HIS A 1 194 ? 10.407 4.474 10.738 1.00 96.81 194 HIS A O 1
ATOM 1540 N N . GLN A 1 195 ? 10.307 2.340 10.101 1.00 95.38 195 GLN A N 1
ATOM 1541 C CA . GLN A 1 195 ? 11.722 2.279 9.737 1.00 95.38 195 GLN A CA 1
ATOM 1542 C C . GLN A 1 195 ? 12.071 3.321 8.659 1.00 95.38 195 GLN A C 1
ATOM 1544 O O . GLN A 1 195 ? 13.013 4.093 8.836 1.00 95.38 195 GLN A O 1
ATOM 1549 N N . LYS A 1 196 ? 11.267 3.411 7.591 1.00 96.31 196 LYS A N 1
ATOM 1550 C CA . LYS A 1 196 ? 11.439 4.431 6.542 1.00 96.31 196 LYS A CA 1
ATOM 1551 C C . LYS A 1 196 ? 11.215 5.854 7.056 1.00 96.31 196 LYS A C 1
ATOM 1553 O O . LYS A 1 196 ? 11.909 6.774 6.633 1.00 96.31 196 LYS A O 1
ATOM 1558 N N . TRP A 1 197 ? 10.271 6.039 7.975 1.00 96.50 197 TRP A N 1
ATOM 1559 C CA . TRP A 1 197 ? 9.994 7.324 8.616 1.00 96.50 197 TRP A CA 1
ATOM 1560 C C . TRP A 1 197 ? 11.226 7.871 9.349 1.00 96.50 197 TRP A C 1
ATOM 1562 O O . TRP A 1 197 ? 11.619 9.019 9.123 1.00 96.50 197 TRP A O 1
ATOM 1572 N N . ILE A 1 198 ? 11.884 7.028 10.152 1.00 95.81 198 ILE A N 1
ATOM 1573 C CA . ILE A 1 198 ? 13.116 7.376 10.875 1.00 95.81 198 ILE A CA 1
ATOM 1574 C C . ILE A 1 198 ? 14.293 7.588 9.915 1.00 95.81 198 ILE A C 1
ATOM 1576 O O . ILE A 1 198 ? 15.065 8.529 10.091 1.00 95.81 198 ILE A O 1
ATOM 1580 N N . GLU A 1 199 ? 14.426 6.767 8.869 1.00 93.81 199 GLU A N 1
ATOM 1581 C CA . GLU A 1 199 ? 15.446 6.953 7.821 1.00 93.81 199 GLU A CA 1
ATOM 1582 C C . GLU A 1 199 ? 15.292 8.287 7.078 1.00 93.81 199 GLU A C 1
ATOM 1584 O O . GLU A 1 199 ? 16.290 8.897 6.694 1.00 93.81 199 GLU A O 1
ATOM 1589 N N . GLY A 1 200 ? 14.057 8.776 6.945 1.00 91.75 200 GLY A N 1
ATOM 1590 C CA . GLY A 1 200 ? 13.741 10.111 6.435 1.00 91.75 200 GLY A CA 1
ATOM 1591 C C . GLY A 1 200 ? 14.111 11.262 7.379 1.00 91.75 200 GLY A C 1
ATOM 1592 O O . GLY A 1 200 ? 13.952 12.421 7.004 1.00 91.75 200 GLY A O 1
ATOM 1593 N N . GLY A 1 201 ? 14.610 10.974 8.587 1.00 92.06 201 GLY A N 1
ATOM 1594 C CA . GLY A 1 201 ? 15.010 11.973 9.580 1.00 92.06 201 GLY A CA 1
ATOM 1595 C C . GLY A 1 201 ? 13.854 12.552 10.398 1.00 92.06 201 GLY A C 1
ATOM 1596 O O . GLY A 1 201 ? 14.018 13.611 11.007 1.00 92.06 201 GLY A O 1
ATOM 1597 N N . ASN A 1 202 ? 12.697 11.887 10.408 1.00 92.81 202 ASN A N 1
ATOM 1598 C CA . ASN A 1 202 ? 11.541 12.318 11.185 1.00 92.81 202 ASN A CA 1
ATOM 1599 C C . ASN A 1 202 ? 11.655 11.920 12.668 1.00 92.81 202 ASN A C 1
ATOM 1601 O O . ASN A 1 202 ? 12.585 11.233 13.094 1.00 92.81 202 ASN A O 1
ATOM 1605 N N . TYR A 1 203 ? 10.701 12.393 13.469 1.00 90.19 203 TYR A N 1
ATOM 1606 C CA . TYR A 1 203 ? 10.646 12.151 14.907 1.00 90.19 203 TYR A CA 1
ATOM 1607 C C . TYR A 1 203 ? 10.176 10.725 15.243 1.00 90.19 203 TYR A C 1
ATOM 1609 O O . TYR A 1 203 ? 9.513 10.075 14.441 1.00 90.19 203 TYR A O 1
ATOM 1617 N N . GLU A 1 204 ? 10.510 10.242 16.441 1.00 90.81 204 GLU A N 1
ATOM 1618 C CA . GLU A 1 204 ? 10.081 8.918 16.914 1.00 90.81 204 GLU A CA 1
ATOM 1619 C C . GLU A 1 204 ? 8.565 8.881 17.153 1.00 90.81 204 GLU A C 1
ATOM 1621 O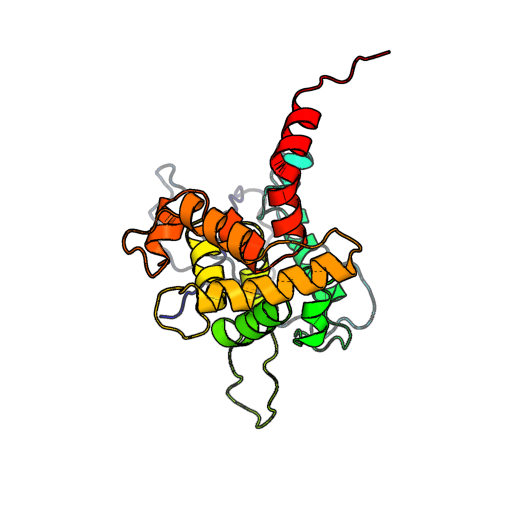 O . GLU A 1 204 ? 8.021 9.767 17.817 1.00 90.81 204 GLU A O 1
ATOM 1626 N N . LEU A 1 205 ? 7.898 7.836 16.658 1.00 91.50 205 LEU A N 1
ATOM 1627 C CA . LEU A 1 205 ? 6.456 7.648 16.805 1.00 91.50 205 LEU A CA 1
ATOM 1628 C C . LEU A 1 205 ? 6.145 6.580 17.854 1.00 91.50 205 LEU A C 1
ATOM 1630 O O . LEU A 1 205 ? 6.849 5.581 17.992 1.00 91.50 205 LEU A O 1
ATOM 1634 N N . CYS A 1 206 ? 5.020 6.743 18.546 1.00 92.88 206 CYS A N 1
ATOM 1635 C CA . CYS A 1 206 ? 4.439 5.673 19.347 1.00 92.88 206 CYS A CA 1
ATOM 1636 C C . CYS A 1 206 ? 3.600 4.767 18.434 1.00 92.88 206 CYS A C 1
ATOM 1638 O O . CYS A 1 206 ? 2.511 5.144 17.999 1.00 92.88 206 CYS A O 1
ATOM 1640 N N . ILE A 1 207 ? 4.102 3.569 18.121 1.00 91.44 207 ILE A N 1
ATOM 1641 C CA . ILE A 1 207 ? 3.409 2.618 17.232 1.00 91.44 207 ILE A CA 1
ATOM 1642 C C . ILE A 1 207 ? 2.042 2.219 17.810 1.00 91.44 207 ILE A C 1
ATOM 1644 O O . ILE A 1 207 ? 1.088 1.998 17.063 1.00 91.44 207 ILE A O 1
ATOM 1648 N N . GLU A 1 208 ? 1.926 2.130 19.136 1.00 92.69 208 GLU A N 1
ATOM 1649 C CA . GLU A 1 208 ? 0.667 1.839 19.817 1.00 92.69 208 GLU A CA 1
ATOM 1650 C C . GLU A 1 208 ? -0.389 2.928 19.603 1.00 92.69 208 GLU A C 1
ATOM 1652 O O . GLU A 1 208 ? -1.554 2.579 19.418 1.00 92.69 208 GLU A O 1
ATOM 1657 N N . ASP A 1 209 ? 0.007 4.202 19.562 1.00 95.50 209 ASP A N 1
ATOM 1658 C CA . ASP A 1 209 ? -0.921 5.314 19.329 1.00 95.50 209 ASP A CA 1
ATOM 1659 C C . ASP A 1 209 ? -1.422 5.303 17.879 1.00 95.50 209 ASP A C 1
ATOM 1661 O O . ASP A 1 209 ? -2.622 5.420 17.641 1.00 95.50 209 ASP A O 1
ATOM 1665 N N . VAL A 1 210 ? -0.534 5.049 16.907 1.00 95.38 210 VAL A N 1
ATOM 1666 C CA . VAL A 1 210 ? -0.924 4.907 15.490 1.00 95.38 210 VAL A CA 1
ATOM 1667 C C . VAL A 1 210 ? -1.856 3.710 15.293 1.00 95.38 210 VAL A C 1
ATOM 1669 O O . VAL A 1 210 ? -2.827 3.776 14.537 1.00 95.38 210 VAL A O 1
ATOM 1672 N N . ARG A 1 211 ? -1.599 2.598 15.992 1.00 94.75 211 ARG A N 1
ATOM 1673 C CA . ARG A 1 211 ? -2.520 1.456 16.007 1.00 94.75 211 ARG A CA 1
ATOM 1674 C C . ARG A 1 211 ? -3.892 1.887 16.523 1.00 94.75 211 ARG A C 1
ATOM 1676 O O . ARG A 1 211 ? -4.888 1.559 15.885 1.00 94.75 211 ARG A O 1
ATOM 1683 N N . ASP A 1 212 ? -3.957 2.556 17.668 1.00 96.50 212 ASP A N 1
ATOM 1684 C CA . ASP A 1 212 ? -5.234 2.947 18.269 1.00 96.50 212 ASP A CA 1
ATOM 1685 C C . ASP A 1 212 ? -5.991 3.935 17.368 1.00 96.50 212 ASP A C 1
ATOM 1687 O O . ASP A 1 212 ? -7.189 3.758 17.148 1.00 96.50 212 ASP A O 1
ATOM 1691 N N . GLU A 1 213 ? -5.284 4.855 16.706 1.00 97.69 213 GLU A N 1
ATOM 1692 C CA . GLU A 1 213 ? -5.854 5.737 15.683 1.00 97.69 213 GLU A CA 1
ATOM 1693 C C . GLU A 1 213 ? -6.457 4.947 14.508 1.00 97.69 213 GLU A C 1
ATOM 1695 O O . GLU A 1 213 ? -7.574 5.234 14.076 1.00 97.69 213 GLU A O 1
ATOM 1700 N N . ILE A 1 214 ? -5.781 3.902 14.012 1.00 98.00 214 ILE A N 1
ATOM 1701 C CA . ILE A 1 214 ? -6.332 3.025 12.963 1.00 98.00 214 ILE A CA 1
ATOM 1702 C C . ILE A 1 214 ? -7.619 2.336 13.433 1.00 98.00 214 ILE A C 1
ATOM 1704 O O . ILE A 1 214 ? -8.589 2.262 12.672 1.00 98.00 214 ILE A O 1
ATOM 1708 N N . TRP A 1 215 ? -7.669 1.854 14.676 1.00 97.56 215 TRP A N 1
ATOM 1709 C CA . TRP A 1 215 ? -8.890 1.257 15.230 1.00 97.56 215 TRP A CA 1
ATOM 1710 C C . TRP A 1 215 ? -10.024 2.276 15.342 1.00 97.56 215 TRP A C 1
ATOM 1712 O O . TRP A 1 215 ? -11.167 1.950 15.009 1.00 97.56 215 TRP A O 1
ATOM 1722 N N . ASP A 1 216 ? -9.713 3.506 15.739 1.00 97.75 216 ASP A N 1
ATOM 1723 C CA . ASP A 1 216 ? -10.683 4.592 15.856 1.00 97.75 216 ASP A CA 1
ATOM 1724 C C . ASP A 1 216 ? -11.188 5.089 14.496 1.00 97.75 216 ASP A C 1
ATOM 1726 O O . ASP A 1 216 ? -12.360 5.462 14.381 1.00 97.75 216 ASP A O 1
ATOM 1730 N N . MET A 1 217 ? -10.358 5.049 13.450 1.00 97.56 217 MET A N 1
ATOM 1731 C CA . MET A 1 217 ? -10.774 5.341 12.075 1.00 97.56 217 MET A CA 1
ATOM 1732 C C . MET A 1 217 ? -11.704 4.263 11.519 1.00 97.56 217 MET A C 1
ATOM 1734 O O . MET A 1 217 ? -12.726 4.571 10.905 1.00 97.56 217 MET A O 1
ATOM 1738 N N . VAL A 1 218 ? -11.356 2.991 11.720 1.00 98.25 218 VAL A N 1
ATOM 1739 C CA . VAL A 1 218 ? -12.062 1.861 11.101 1.00 98.25 218 VAL A CA 1
ATOM 1740 C C . VAL A 1 218 ? -13.343 1.513 11.853 1.00 98.25 218 VAL A C 1
ATOM 1742 O O . VAL A 1 218 ? -14.345 1.188 11.221 1.00 98.25 218 VAL A O 1
ATOM 1745 N N . LYS A 1 219 ? -13.316 1.578 13.191 1.00 97.69 219 LYS A N 1
ATOM 1746 C CA . LYS A 1 219 ? -14.394 1.146 14.100 1.00 97.69 219 LYS A CA 1
ATOM 1747 C C . LYS A 1 219 ? -14.936 -0.236 13.719 1.00 97.69 219 LYS A C 1
ATOM 1749 O O . LYS A 1 219 ? -16.118 -0.356 13.383 1.00 97.69 219 LYS A O 1
ATOM 1754 N N . PRO A 1 220 ? -14.077 -1.274 13.730 1.00 97.81 220 PRO A N 1
ATOM 1755 C CA . PRO A 1 220 ? -14.444 -2.580 13.211 1.00 97.81 220 PRO A CA 1
ATOM 1756 C C . PRO A 1 220 ? -15.622 -3.178 13.977 1.00 97.81 220 PRO A C 1
ATOM 1758 O O . PRO A 1 220 ? -15.779 -2.982 15.185 1.00 97.81 220 PRO A O 1
ATOM 1761 N N . THR A 1 221 ? -16.421 -3.976 13.272 1.00 97.75 221 THR A N 1
ATOM 1762 C CA . THR A 1 221 ? -17.569 -4.681 13.863 1.00 97.75 221 THR A CA 1
ATOM 1763 C C . THR A 1 221 ? -17.138 -5.625 14.993 1.00 97.75 221 THR A C 1
ATOM 1765 O O . THR A 1 221 ? -17.866 -5.828 15.965 1.00 97.75 221 THR A O 1
ATOM 1768 N N . ASP A 1 222 ? -15.946 -6.209 14.869 1.00 97.12 222 ASP A N 1
ATOM 1769 C CA . ASP A 1 222 ? -15.308 -7.053 15.873 1.00 97.12 222 ASP A CA 1
ATOM 1770 C C . ASP A 1 222 ? -14.050 -6.353 16.396 1.00 97.12 222 ASP A C 1
ATOM 1772 O O . ASP A 1 222 ? -13.117 -6.092 15.643 1.00 97.12 222 ASP A O 1
ATOM 1776 N N . ALA A 1 223 ? -14.001 -6.071 17.699 1.00 96.12 223 ALA A N 1
ATOM 1777 C CA . ALA A 1 223 ? -12.928 -5.282 18.303 1.00 96.12 223 ALA A CA 1
ATOM 1778 C C . ALA A 1 223 ? -11.518 -5.881 18.113 1.00 96.12 223 ALA A C 1
ATOM 1780 O O . ALA A 1 223 ? -10.525 -5.164 18.232 1.00 96.12 223 ALA A O 1
ATOM 1781 N N . LEU A 1 224 ? -11.407 -7.183 17.822 1.00 96.38 224 LEU A N 1
ATOM 1782 C CA . LEU A 1 224 ? -10.122 -7.874 17.689 1.00 96.38 224 LEU A CA 1
ATOM 1783 C C . LEU A 1 224 ? -9.617 -7.993 16.248 1.00 96.38 224 LEU A C 1
ATOM 1785 O O . LEU A 1 224 ? -8.499 -8.478 16.043 1.00 96.38 224 LEU A O 1
ATOM 1789 N N . ARG A 1 225 ? -10.417 -7.606 15.247 1.00 97.25 225 ARG A N 1
ATOM 1790 C CA . ARG A 1 225 ? -10.048 -7.795 13.843 1.00 97.25 225 ARG A CA 1
ATOM 1791 C C . ARG A 1 225 ? -10.676 -6.772 12.907 1.00 97.25 225 ARG A C 1
ATOM 1793 O O . ARG A 1 225 ? -11.849 -6.451 13.023 1.00 97.25 225 ARG A O 1
ATOM 1800 N N . ILE A 1 226 ? -9.904 -6.355 11.913 1.00 98.62 226 ILE A N 1
ATOM 1801 C CA . ILE A 1 226 ? -10.352 -5.487 10.823 1.00 98.62 226 ILE A CA 1
ATOM 1802 C C . ILE A 1 226 ? -10.518 -6.336 9.563 1.00 98.62 226 ILE A C 1
ATOM 1804 O O . ILE A 1 226 ? -9.564 -6.959 9.099 1.00 98.62 226 ILE A O 1
ATOM 1808 N N . THR A 1 227 ? -11.720 -6.384 9.000 1.00 98.69 227 THR A N 1
ATOM 1809 C CA . THR A 1 227 ? -11.994 -7.061 7.726 1.00 98.69 227 THR A CA 1
ATOM 1810 C C . THR A 1 227 ? -11.973 -6.077 6.556 1.00 98.69 227 THR A C 1
ATOM 1812 O O . THR A 1 227 ? -12.072 -4.864 6.740 1.00 98.69 227 THR A O 1
ATOM 1815 N N . LEU A 1 228 ? -11.928 -6.597 5.325 1.00 98.50 228 LEU A N 1
ATOM 1816 C CA . LEU A 1 228 ? -12.146 -5.781 4.125 1.00 98.50 228 LEU A CA 1
ATOM 1817 C C . LEU A 1 228 ? -13.498 -5.051 4.171 1.00 98.50 228 LEU A C 1
ATOM 1819 O O . LEU A 1 228 ? -13.593 -3.906 3.745 1.00 98.50 228 LEU A O 1
ATOM 1823 N N . ALA A 1 229 ? -14.541 -5.694 4.706 1.00 98.56 229 ALA A N 1
ATOM 1824 C CA . ALA A 1 229 ? -15.857 -5.073 4.824 1.00 98.56 229 ALA A CA 1
ATOM 1825 C C . ALA A 1 229 ? -15.829 -3.860 5.767 1.00 98.56 229 ALA A C 1
ATOM 1827 O O . ALA A 1 229 ? -16.434 -2.838 5.448 1.00 98.56 229 ALA A O 1
ATOM 1828 N N . ASP A 1 230 ? -15.087 -3.947 6.877 1.00 98.69 230 ASP A N 1
ATOM 1829 C CA . ASP A 1 230 ? -14.918 -2.817 7.793 1.00 98.69 230 ASP A CA 1
ATOM 1830 C C . ASP A 1 230 ? -14.202 -1.654 7.078 1.00 98.69 230 ASP A C 1
ATOM 1832 O O . ASP A 1 230 ? -14.717 -0.536 7.082 1.00 98.69 230 ASP A O 1
ATOM 1836 N N . LEU A 1 231 ? -13.098 -1.926 6.364 1.00 98.44 231 LEU A N 1
ATOM 1837 C CA . LEU A 1 231 ? -12.341 -0.910 5.610 1.00 98.44 231 LEU A CA 1
ATOM 1838 C C . LEU A 1 231 ? -13.155 -0.248 4.486 1.00 98.44 231 LEU A C 1
ATOM 1840 O O . LEU A 1 231 ? -13.060 0.960 4.283 1.00 98.44 231 LEU A O 1
ATOM 1844 N N . LEU A 1 232 ? -13.983 -1.016 3.774 1.00 97.19 232 LEU A N 1
ATOM 1845 C CA . LEU A 1 232 ? -14.891 -0.474 2.757 1.00 97.19 232 LEU A CA 1
ATOM 1846 C C . LEU A 1 232 ? -15.984 0.404 3.381 1.00 97.19 232 LEU A C 1
ATOM 1848 O O . LEU A 1 232 ? -16.415 1.387 2.784 1.00 97.19 232 LEU A O 1
ATOM 1852 N N . SER A 1 233 ? -16.450 0.054 4.582 1.00 97.44 233 SER A N 1
ATOM 1853 C CA . SER A 1 233 ? -17.547 0.761 5.247 1.00 97.44 233 SER A CA 1
ATOM 1854 C C . SER A 1 233 ? -17.117 2.039 5.973 1.00 97.44 233 SER A C 1
ATOM 1856 O O . SER A 1 233 ? -17.921 2.966 6.088 1.00 97.44 233 SER A O 1
ATOM 1858 N N . CYS A 1 234 ? -15.862 2.120 6.434 1.00 96.00 234 CYS A N 1
ATOM 1859 C CA . CYS A 1 234 ? -15.385 3.234 7.256 1.00 96.00 234 CYS A CA 1
ATOM 1860 C C . CYS A 1 234 ? -15.087 4.514 6.459 1.00 96.00 234 CYS A C 1
ATOM 1862 O O . CYS A 1 234 ? -14.893 5.567 7.060 1.00 96.00 234 CYS A O 1
ATOM 1864 N N . LYS A 1 235 ? -15.065 4.442 5.116 1.00 93.38 235 LYS A N 1
ATOM 1865 C CA . LYS A 1 235 ? -14.722 5.547 4.192 1.00 93.38 235 LYS A CA 1
ATOM 1866 C C . LYS A 1 235 ? -13.307 6.119 4.359 1.00 93.38 235 LYS A C 1
ATOM 1868 O O . LYS A 1 235 ? -12.990 7.129 3.750 1.00 93.38 235 LYS A O 1
ATOM 1873 N N . GLN A 1 236 ? -12.479 5.471 5.173 1.00 97.06 236 GLN A N 1
ATOM 1874 C CA . GLN A 1 236 ? -11.069 5.794 5.402 1.00 97.06 236 GLN A CA 1
ATOM 1875 C C . GLN A 1 236 ? -10.168 4.601 5.050 1.00 97.06 236 GLN A C 1
ATOM 1877 O O . GLN A 1 236 ? -8.996 4.564 5.414 1.00 97.06 236 GLN A O 1
ATOM 1882 N N . GLY A 1 237 ? -10.711 3.590 4.360 1.00 97.94 237 GLY A N 1
ATOM 1883 C CA . GLY A 1 237 ? -9.986 2.368 4.026 1.00 97.94 237 GLY A CA 1
ATOM 1884 C C . GLY A 1 237 ? -8.758 2.624 3.154 1.00 97.94 237 GLY A C 1
ATOM 1885 O O . GLY A 1 237 ? -7.709 2.038 3.417 1.00 97.94 237 GLY A O 1
ATOM 1886 N N . GLY A 1 238 ? -8.858 3.532 2.177 1.00 97.50 238 GLY A N 1
ATOM 1887 C CA . GLY A 1 238 ? -7.729 3.940 1.343 1.00 97.50 238 GLY A CA 1
ATOM 1888 C C . GLY A 1 238 ? -6.635 4.645 2.144 1.00 97.50 238 GLY A C 1
ATOM 1889 O O . GLY A 1 238 ? -5.464 4.296 2.000 1.00 97.50 238 GLY A O 1
ATOM 1890 N N . THR A 1 239 ? -7.002 5.553 3.056 1.00 98.00 239 THR A N 1
ATOM 1891 C CA . THR A 1 239 ? -6.079 6.198 4.010 1.00 98.00 239 THR A CA 1
ATOM 1892 C C . THR A 1 239 ? -5.353 5.163 4.867 1.00 98.00 239 THR A C 1
ATOM 1894 O O . THR A 1 239 ? -4.125 5.123 4.872 1.00 98.00 239 THR A O 1
ATOM 1897 N N . VAL A 1 240 ? -6.097 4.256 5.510 1.00 98.56 240 VAL A N 1
ATOM 1898 C CA . VAL A 1 240 ? -5.535 3.188 6.353 1.00 98.56 240 VAL A CA 1
ATOM 1899 C C . VAL A 1 240 ? -4.596 2.289 5.551 1.00 98.56 240 VAL A C 1
ATOM 1901 O O . VAL A 1 240 ? -3.492 1.996 6.003 1.00 98.56 240 VAL A O 1
ATOM 1904 N N . ALA A 1 241 ? -4.993 1.869 4.347 1.00 98.56 241 ALA A N 1
ATOM 1905 C CA . ALA A 1 241 ? -4.131 1.072 3.483 1.00 98.56 241 ALA A CA 1
ATOM 1906 C C . ALA A 1 241 ? -2.849 1.837 3.124 1.00 98.56 241 ALA A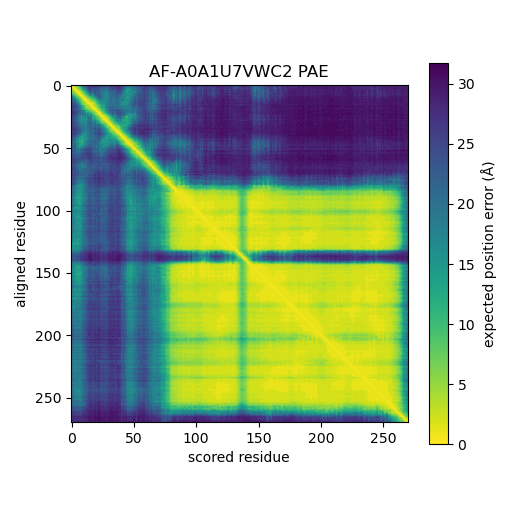 C 1
ATOM 1908 O O . ALA A 1 241 ? -1.763 1.275 3.225 1.00 98.56 241 ALA A O 1
ATOM 1909 N N . SER A 1 242 ? -2.963 3.125 2.785 1.00 98.12 242 SER A N 1
ATOM 1910 C CA . SER A 1 242 ? -1.829 3.996 2.461 1.00 98.12 242 SER A CA 1
ATOM 1911 C C . SER A 1 242 ? -0.841 4.114 3.621 1.00 98.12 242 SER A C 1
ATOM 1913 O O . SER A 1 242 ? 0.359 3.975 3.400 1.00 98.12 242 SER A O 1
ATOM 1915 N N . MET A 1 243 ? -1.334 4.315 4.847 1.00 98.38 243 MET A N 1
ATOM 1916 C CA . MET A 1 243 ? -0.512 4.415 6.058 1.00 98.38 243 MET A CA 1
ATOM 1917 C C . MET A 1 243 ? 0.280 3.140 6.356 1.00 98.38 243 MET A C 1
ATOM 1919 O O . MET A 1 243 ? 1.310 3.208 7.014 1.00 98.38 243 MET A O 1
ATOM 1923 N N . LEU A 1 244 ? -0.208 1.976 5.917 1.00 98.56 244 LEU A N 1
ATOM 1924 C CA . LEU A 1 244 ? 0.399 0.675 6.209 1.00 98.56 244 LEU A CA 1
ATOM 1925 C C . LEU A 1 244 ? 1.397 0.208 5.141 1.00 98.56 244 LEU A C 1
ATOM 1927 O O . LEU A 1 244 ? 2.150 -0.732 5.398 1.00 98.56 244 LEU A O 1
ATOM 1931 N N . ILE A 1 245 ? 1.395 0.822 3.953 1.00 98.38 245 ILE A N 1
ATOM 1932 C CA . ILE A 1 245 ? 2.205 0.375 2.805 1.00 98.38 245 ILE A CA 1
ATOM 1933 C C . ILE A 1 245 ? 3.203 1.419 2.299 1.00 98.38 245 ILE A C 1
ATOM 1935 O O . ILE A 1 245 ? 4.176 1.027 1.661 1.00 98.38 245 ILE A O 1
ATOM 1939 N N . ASP A 1 246 ? 2.980 2.713 2.551 1.00 98.06 246 ASP A N 1
ATOM 1940 C CA . ASP A 1 246 ? 3.769 3.821 1.996 1.00 98.06 246 ASP A CA 1
ATOM 1941 C C . ASP A 1 246 ? 4.096 4.852 3.087 1.00 98.06 246 ASP A C 1
ATOM 1943 O O . ASP A 1 246 ? 3.197 5.409 3.722 1.00 98.06 246 ASP A O 1
ATOM 1947 N N . VAL A 1 247 ? 5.383 5.167 3.267 1.00 98.06 247 VAL A N 1
ATOM 1948 C CA . VAL A 1 247 ? 5.823 6.214 4.205 1.00 98.06 247 VAL A CA 1
ATOM 1949 C C . VAL A 1 247 ? 5.284 7.599 3.842 1.00 98.06 247 VAL A C 1
ATOM 1951 O O . VAL A 1 247 ? 4.954 8.371 4.737 1.00 98.06 247 VAL A O 1
ATOM 1954 N N . ARG A 1 248 ? 5.111 7.913 2.552 1.00 96.38 248 ARG A N 1
ATOM 1955 C CA . ARG A 1 248 ? 4.458 9.162 2.122 1.00 96.38 248 ARG A CA 1
ATOM 1956 C C . ARG A 1 248 ? 2.968 9.142 2.418 1.00 96.38 248 ARG A C 1
ATOM 1958 O O . ARG A 1 248 ? 2.401 10.175 2.755 1.00 96.38 248 ARG A O 1
ATOM 1965 N N . GLY A 1 249 ? 2.347 7.967 2.316 1.00 96.69 249 GLY A N 1
ATOM 1966 C CA . GLY A 1 249 ? 0.957 7.759 2.707 1.00 96.69 249 GLY A CA 1
ATOM 1967 C C . GLY A 1 249 ? 0.737 8.050 4.187 1.00 96.69 249 GLY A C 1
ATOM 1968 O O . GLY A 1 249 ? -0.216 8.737 4.543 1.00 96.69 249 GLY A O 1
ATOM 1969 N N . PHE A 1 250 ? 1.648 7.575 5.037 1.00 97.75 250 PHE A N 1
ATOM 1970 C CA . PHE A 1 250 ? 1.632 7.903 6.457 1.00 97.75 250 PHE A CA 1
ATOM 1971 C C . PHE A 1 250 ? 1.935 9.385 6.720 1.00 97.75 250 PHE A C 1
ATOM 1973 O O . PHE A 1 250 ? 1.188 10.020 7.455 1.00 97.75 250 PHE A O 1
ATOM 1980 N N . TRP A 1 251 ? 2.952 9.962 6.071 1.00 96.06 251 TRP A N 1
ATOM 1981 C CA . TRP A 1 251 ? 3.290 11.386 6.209 1.00 96.06 251 TRP A CA 1
ATOM 1982 C C . TRP A 1 251 ? 2.110 12.304 5.885 1.00 96.06 251 TRP A C 1
ATOM 1984 O O . TRP A 1 251 ? 1.786 13.195 6.661 1.00 96.06 251 TRP A O 1
ATOM 1994 N N . ALA A 1 252 ? 1.408 12.050 4.778 1.00 95.25 252 ALA A N 1
ATOM 1995 C CA . ALA A 1 252 ? 0.238 12.837 4.399 1.00 95.25 252 ALA A CA 1
ATOM 1996 C C . ALA A 1 252 ? -0.874 12.784 5.462 1.00 95.25 252 ALA A C 1
ATOM 1998 O O . ALA A 1 252 ? -1.569 13.772 5.683 1.00 95.25 252 ALA A O 1
ATOM 1999 N N . HIS A 1 253 ? -1.030 11.641 6.136 1.00 95.56 253 HIS A N 1
ATOM 2000 C CA . HIS A 1 253 ? -2.002 11.475 7.215 1.00 95.56 253 HIS A CA 1
ATOM 2001 C C . HIS A 1 253 ? -1.570 12.164 8.514 1.00 95.56 253 HIS A C 1
ATOM 2003 O O . HIS A 1 253 ? -2.402 12.795 9.165 1.00 95.56 253 HIS A O 1
ATOM 2009 N N . ASP A 1 254 ? -0.292 12.066 8.882 1.00 95.25 254 ASP A N 1
ATOM 2010 C CA . ASP A 1 254 ? 0.281 12.707 10.075 1.00 95.25 254 ASP A CA 1
ATOM 2011 C C . ASP A 1 254 ? 0.249 14.242 9.958 1.00 95.25 254 ASP A C 1
ATOM 2013 O O . ASP A 1 254 ? -0.113 14.952 10.893 1.00 95.25 254 ASP A O 1
ATOM 2017 N N . ASN A 1 255 ? 0.520 14.765 8.759 1.00 92.25 255 ASN A N 1
ATOM 2018 C CA . ASN A 1 255 ? 0.559 16.196 8.459 1.00 92.25 255 ASN A CA 1
ATOM 2019 C C . ASN A 1 255 ? -0.777 16.778 7.961 1.00 92.25 255 ASN A C 1
ATOM 2021 O O . ASN A 1 255 ? -0.823 17.948 7.571 1.00 92.25 255 ASN A O 1
ATOM 2025 N N . ARG A 1 256 ? -1.868 16.002 7.989 1.00 91.94 256 ARG A N 1
ATOM 2026 C CA . ARG A 1 256 ? -3.168 16.378 7.402 1.00 91.94 256 ARG A CA 1
ATOM 2027 C C . ARG A 1 256 ? -3.711 17.724 7.883 1.00 91.94 256 ARG A C 1
ATOM 2029 O O . ARG A 1 256 ? -4.293 18.459 7.098 1.00 91.94 256 ARG A O 1
ATOM 2036 N N . GLU A 1 257 ? -3.519 18.066 9.157 1.00 88.56 257 GLU A N 1
ATOM 2037 C CA . GLU A 1 257 ? -4.036 19.321 9.719 1.00 88.56 257 GLU A CA 1
ATOM 2038 C C . GLU A 1 257 ? -3.294 20.550 9.185 1.00 88.56 257 GLU A C 1
ATOM 2040 O O . GLU A 1 257 ? -3.912 21.594 8.993 1.00 88.56 257 GLU A O 1
ATOM 2045 N N . ASN A 1 258 ? -1.994 20.424 8.904 1.00 84.50 258 ASN A N 1
ATOM 2046 C CA . ASN A 1 258 ? -1.201 21.509 8.325 1.00 84.50 258 ASN A CA 1
ATOM 2047 C C . ASN A 1 258 ? -1.553 21.707 6.848 1.00 84.50 258 ASN A C 1
ATOM 2049 O O . ASN A 1 258 ? -1.721 22.838 6.408 1.00 84.50 258 ASN A O 1
ATOM 2053 N N . LEU A 1 259 ? -1.723 20.607 6.107 1.00 80.00 259 LEU A N 1
ATOM 2054 C CA . LEU A 1 259 ? -2.104 20.650 4.692 1.00 80.00 259 LEU A CA 1
ATOM 2055 C C . LEU A 1 259 ? -3.465 21.333 4.494 1.00 80.00 259 LEU A C 1
ATOM 2057 O O . LEU A 1 259 ? -3.612 22.159 3.601 1.00 80.00 259 LEU A O 1
ATOM 2061 N N . LEU A 1 260 ? -4.434 21.063 5.377 1.00 80.31 260 LEU A N 1
ATOM 2062 C CA . LEU A 1 260 ? -5.743 21.725 5.339 1.00 80.31 260 LEU A CA 1
ATOM 2063 C C . LEU A 1 260 ? -5.655 23.239 5.596 1.00 80.31 260 LEU A C 1
ATOM 2065 O O . LEU A 1 260 ? -6.437 23.995 5.031 1.00 80.31 260 LEU A O 1
ATOM 2069 N N . GLN A 1 261 ? -4.713 23.698 6.426 1.00 71.44 261 GLN A N 1
ATOM 2070 C CA . GLN A 1 261 ? -4.527 25.131 6.687 1.00 71.44 261 GLN A CA 1
ATOM 2071 C C . GLN A 1 261 ? -3.908 25.859 5.488 1.00 71.44 261 GLN A C 1
ATOM 2073 O O . GLN A 1 261 ? -4.314 26.977 5.182 1.00 71.44 261 GLN A O 1
ATOM 2078 N N . GLU A 1 262 ? -2.970 25.224 4.782 1.00 71.44 262 GLU A N 1
ATOM 2079 C CA . GLU A 1 262 ? -2.359 25.785 3.569 1.00 71.44 262 GLU A CA 1
ATOM 2080 C C . GLU A 1 262 ? -3.368 25.933 2.418 1.00 71.44 262 GLU A C 1
ATOM 2082 O O . GLU A 1 262 ? -3.272 26.875 1.635 1.00 71.44 262 GLU A O 1
ATOM 2087 N N . GLU A 1 263 ? -4.358 25.041 2.323 1.00 68.94 263 GLU A N 1
ATOM 2088 C CA . GLU A 1 263 ? -5.435 25.132 1.326 1.00 68.94 263 GLU A CA 1
ATOM 2089 C C . GLU A 1 263 ? -6.462 26.236 1.639 1.00 68.94 263 GLU A C 1
ATOM 2091 O O . GLU A 1 263 ? -7.103 26.764 0.726 1.00 68.94 263 GLU A O 1
ATOM 2096 N N . GLU A 1 264 ? -6.631 26.597 2.915 1.00 66.81 264 GLU A N 1
ATOM 2097 C CA . GLU A 1 264 ? -7.600 27.606 3.360 1.00 66.81 264 GLU A CA 1
ATOM 2098 C C . GLU A 1 264 ? -7.071 29.049 3.296 1.00 66.81 264 GLU A C 1
ATOM 2100 O O . GLU A 1 264 ? -7.887 29.973 3.251 1.00 66.81 264 GLU A O 1
ATOM 2105 N N . GLU A 1 265 ? -5.752 29.277 3.263 1.00 50.91 265 GLU A N 1
ATOM 2106 C CA . GLU A 1 265 ? -5.167 30.615 3.104 1.00 50.91 265 GLU A CA 1
ATOM 2107 C C . GLU A 1 265 ? -5.199 31.059 1.625 1.00 50.91 265 GLU A C 1
ATOM 2109 O O . GLU A 1 265 ? -4.429 30.556 0.801 1.00 50.91 265 GLU A O 1
ATOM 2114 N N . PRO A 1 266 ? -6.047 32.033 1.229 1.00 51.41 266 PRO A N 1
ATOM 2115 C CA . PRO A 1 266 ? -5.973 32.592 -0.112 1.00 51.41 266 PRO A CA 1
ATOM 2116 C C . PRO A 1 266 ? -4.642 33.328 -0.236 1.00 51.41 266 PRO A C 1
ATOM 2118 O O . PRO A 1 266 ? -4.322 34.159 0.614 1.00 51.41 266 PRO A O 1
ATOM 2121 N N . GLN A 1 267 ? -3.8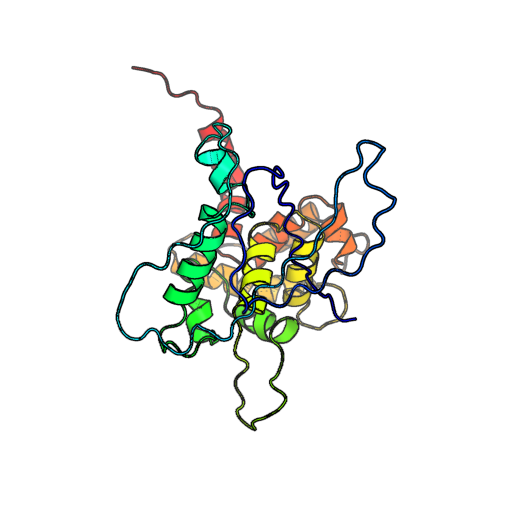95 33.060 -1.308 1.00 50.06 267 GLN A N 1
ATOM 2122 C CA . GLN A 1 267 ? -2.730 33.858 -1.681 1.00 50.06 267 GLN A CA 1
ATOM 2123 C C . GLN A 1 267 ? -3.139 35.339 -1.700 1.00 50.06 267 GLN A C 1
ATOM 2125 O O . GLN A 1 267 ? -3.866 35.772 -2.596 1.00 50.06 267 GLN A O 1
ATOM 2130 N N . GLU A 1 268 ? -2.722 36.115 -0.695 1.00 48.97 268 GLU A N 1
ATOM 2131 C CA . GLU A 1 268 ? -2.834 37.569 -0.748 1.00 48.97 268 GLU A CA 1
ATOM 2132 C C . GLU A 1 268 ? -1.974 38.036 -1.931 1.00 48.97 268 GLU A C 1
ATOM 2134 O O . GLU A 1 268 ? -0.743 38.029 -1.866 1.00 48.97 268 GLU A O 1
ATOM 2139 N N . GLU A 1 269 ? -2.628 38.384 -3.043 1.00 45.38 269 GLU A N 1
ATOM 2140 C CA . GLU A 1 269 ? -1.995 39.061 -4.174 1.00 45.38 269 GLU A CA 1
ATOM 2141 C C . GLU A 1 269 ? -1.404 40.391 -3.678 1.00 45.38 269 GLU A C 1
ATOM 2143 O O . GLU A 1 269 ? -2.135 41.336 -3.362 1.00 45.38 269 GLU A O 1
ATOM 2148 N N . GLY A 1 270 ? -0.074 40.436 -3.572 1.00 44.50 270 GLY A N 1
ATOM 2149 C CA . GLY A 1 270 ? 0.718 41.641 -3.310 1.00 44.50 270 GLY A CA 1
ATOM 2150 C C . GLY A 1 270 ? 1.165 42.349 -4.581 1.00 44.50 270 GLY A C 1
ATOM 2151 O O . GLY A 1 270 ? 1.460 41.654 -5.579 1.00 44.50 270 GLY A O 1
#

Sequence (270 aa):
MTFFVFLDFLAVVPDDKLPEIGSRARRVVTGSPESAARGGCFVGKISVEWSEFRGLSNGVHGKLKILETEEEVTDTEQAENWFSLTSAQRICDMFLALDKDMNGTLSKQELREYADGTLTDIFIERVFDEHVRRGKIGGGNAREMDFESFLDFVLALENKDAPEGLTYLFRCLDLNGRGFLTTADIHTLFRDVHQKWIEGGNYELCIEDVRDEIWDMVKPTDALRITLADLLSCKQGGTVASMLIDVRGFWAHDNRENLLQEEEEPQEEG

Foldseek 3Di:
DDDDPQPQDDDDDDPVPDDDDPDDDDDDDDDDPPPPPPPDRDRDGDDDDPPPPPDDPDDDPDDDDDDDPDDPDDPVVLCVPCPHPVNVVVLVVQQVVLPPVPPQWHFLVSCCPPPPNQWFSLLSVLLQVQQFDDDPDDPDPTGTHHSVSSVLVVVLLVPVLDLSSLVSLVSSLPPPNPQWDFLVSQLVLLVRLQVVCVVVVHDHDDSVVVSVVLCVQQVDPDSGIDGSVSLNPSSCNSLSSQSRTGNVSVVCVVCVVVVVVVVPDDPPDD

Mean predicted aligned error: 14.4 Å

pLDDT: mean 72.77, std 28.4, range [22.25, 98.69]